Protein AF-A0A5C6V1V6-F1 (afdb_monomer)

Sequence (190 aa):
MIGTENASFDVLFAKPLKMKSGENSQLGLFTRNRVEFPSFNNEQNSPFFLSLNILSYNLKWSGNLNPVLQAQVDNFGFTLKTGLQWLHIAEKHFFLIIATYDIYTQPLIDNFLVYRWFPQVSNRLVGFLQFEMVNLVPINTGVNILKQRLKLGRKKGDWQYGFGLDHNWIGVTKLQSSFNPGLFVRYEFL

Solvent-accessible surface area (backbone atoms only — not comparable to full-atom values): 9381 Å² total; per-residue (Å²): 132,72,20,80,40,21,39,34,44,37,42,36,35,58,47,62,41,66,41,99,86,70,46,76,43,54,42,30,42,38,38,40,39,35,43,34,28,48,27,77,90,40,91,89,50,72,66,46,46,38,42,39,40,33,45,32,46,62,38,85,88,55,70,48,50,20,51,32,44,32,45,35,39,41,88,91,45,79,46,51,28,39,40,42,31,37,58,46,83,51,98,45,38,38,39,39,40,36,45,31,35,42,76,82,56,80,60,31,42,40,35,40,39,38,42,37,40,45,49,76,76,49,102,88,41,34,34,32,40,35,44,37,40,38,38,37,42,47,74,69,89,51,61,34,36,39,37,38,32,42,36,45,37,38,43,60,88,52,37,36,40,38,44,30,35,38,40,36,34,43,29,72,90,62,72,49,74,38,65,27,39,30,42,38,40,33,41,45,59,114

Structure (mmCIF, N/CA/C/O backbone):
data_AF-A0A5C6V1V6-F1
#
_entry.id   AF-A0A5C6V1V6-F1
#
loop_
_atom_site.group_PDB
_atom_site.id
_atom_site.type_symbol
_atom_site.label_atom_id
_atom_site.label_alt_id
_atom_site.label_comp_id
_atom_site.label_asym_id
_atom_site.label_entity_id
_atom_site.label_seq_id
_atom_site.pdbx_PDB_ins_code
_atom_site.Cartn_x
_atom_site.Cartn_y
_atom_site.Cartn_z
_atom_site.occupancy
_atom_site.B_iso_or_equiv
_atom_site.auth_seq_id
_atom_site.auth_comp_id
_atom_site.auth_asym_id
_atom_site.auth_atom_id
_atom_site.pdbx_PDB_model_num
ATOM 1 N N . MET A 1 1 ? 5.814 -8.191 -18.582 1.00 44.38 1 MET A N 1
ATOM 2 C CA . MET A 1 1 ? 4.966 -9.296 -19.078 1.00 44.38 1 MET A CA 1
ATOM 3 C C . MET A 1 1 ? 3.512 -8.971 -18.781 1.00 44.38 1 MET A C 1
ATOM 5 O O . MET A 1 1 ? 3.237 -8.454 -17.705 1.00 44.38 1 MET A O 1
ATOM 9 N N . ILE A 1 2 ? 2.623 -9.204 -19.749 1.00 46.38 2 ILE A N 1
ATOM 10 C CA . ILE A 1 2 ? 1.166 -9.132 -19.572 1.00 46.38 2 ILE A CA 1
ATOM 11 C C . ILE A 1 2 ? 0.764 -10.471 -18.950 1.00 46.38 2 ILE A C 1
ATOM 13 O O . ILE A 1 2 ? 0.956 -11.513 -19.569 1.00 46.38 2 ILE A O 1
ATOM 17 N N . GLY A 1 3 ? 0.333 -10.446 -17.697 1.00 53.81 3 GLY A N 1
ATOM 18 C CA . GLY A 1 3 ? -0.104 -11.622 -16.960 1.00 53.81 3 GLY A CA 1
ATOM 19 C C . GLY A 1 3 ? -1.619 -11.715 -17.019 1.00 53.81 3 GLY A C 1
ATOM 20 O O . GLY A 1 3 ? -2.308 -10.820 -16.545 1.00 53.81 3 GLY A O 1
ATOM 21 N N . THR A 1 4 ? -2.157 -12.769 -17.624 1.00 62.03 4 THR A N 1
ATOM 22 C CA . THR A 1 4 ? -3.607 -12.923 -17.824 1.00 62.03 4 THR A CA 1
ATOM 23 C C . THR A 1 4 ? -4.328 -13.520 -16.613 1.00 62.03 4 THR A C 1
ATOM 25 O O . THR A 1 4 ? -5.552 -13.607 -16.619 1.00 62.03 4 THR A O 1
ATOM 28 N N . GLU A 1 5 ? -3.582 -13.927 -15.580 1.00 71.19 5 GLU A N 1
ATOM 29 C CA . GLU A 1 5 ? -4.072 -14.707 -14.437 1.00 71.19 5 GLU A CA 1
ATOM 30 C C . GLU A 1 5 ? -3.320 -14.321 -13.153 1.00 71.19 5 GLU A C 1
ATOM 32 O O . GLU A 1 5 ? -2.589 -15.124 -12.563 1.00 71.19 5 GLU A O 1
ATOM 37 N N . ASN A 1 6 ? -3.452 -13.057 -12.741 1.00 82.62 6 ASN A N 1
ATOM 38 C CA . ASN A 1 6 ? -2.790 -12.578 -11.532 1.00 82.62 6 ASN A CA 1
ATOM 39 C C . ASN A 1 6 ? -3.466 -13.170 -10.282 1.00 82.62 6 ASN A C 1
ATOM 41 O O . ASN A 1 6 ? -4.693 -13.227 -10.187 1.00 82.62 6 ASN A O 1
ATOM 45 N N . ALA A 1 7 ? -2.688 -13.563 -9.282 1.00 87.69 7 ALA A N 1
ATOM 46 C CA . ALA A 1 7 ? -3.206 -13.868 -7.954 1.00 87.69 7 ALA A CA 1
ATOM 47 C C . ALA A 1 7 ? -2.438 -13.053 -6.920 1.00 87.69 7 ALA A C 1
ATOM 49 O O . ALA A 1 7 ? -1.215 -12.976 -6.970 1.00 87.69 7 ALA A O 1
ATOM 50 N N . SER A 1 8 ? -3.135 -12.443 -5.964 1.00 91.25 8 SER A N 1
ATOM 51 C CA . SER A 1 8 ? -2.475 -11.686 -4.898 1.00 91.25 8 SER A CA 1
ATOM 52 C C . SER A 1 8 ? -2.981 -12.064 -3.518 1.00 91.25 8 SER A C 1
ATOM 54 O O . SER A 1 8 ? -4.182 -12.232 -3.297 1.00 91.25 8 SER A O 1
ATOM 56 N N . PHE A 1 9 ? -2.046 -12.144 -2.580 1.00 93.88 9 PHE A N 1
ATOM 57 C CA . PHE A 1 9 ? -2.329 -12.267 -1.160 1.00 93.88 9 PHE A CA 1
ATOM 58 C C . PHE A 1 9 ? -1.714 -11.081 -0.421 1.00 93.88 9 PHE A C 1
ATOM 60 O O . PHE A 1 9 ? -0.561 -10.726 -0.661 1.00 93.88 9 PHE A O 1
ATOM 67 N N . ASP A 1 10 ? -2.498 -10.439 0.441 1.00 94.25 10 ASP A N 1
ATOM 68 C CA . ASP A 1 10 ? -2.134 -9.195 1.117 1.00 94.25 10 ASP A CA 1
ATOM 69 C C . ASP A 1 10 ? -2.489 -9.275 2.611 1.00 94.25 10 ASP A C 1
ATOM 71 O O . ASP A 1 10 ? -3.568 -9.733 2.984 1.00 94.25 10 ASP A O 1
ATOM 75 N N . VAL A 1 11 ? -1.595 -8.814 3.474 1.00 94.44 11 VAL A N 1
ATOM 76 C CA . VAL A 1 11 ? -1.806 -8.709 4.917 1.00 94.44 11 VAL A CA 1
ATOM 77 C C . VAL A 1 11 ? -1.526 -7.276 5.325 1.00 94.44 11 VAL A C 1
ATOM 79 O O . VAL A 1 11 ? -0.408 -6.788 5.155 1.00 94.44 11 VAL A O 1
ATOM 82 N N . LEU A 1 12 ? -2.535 -6.612 5.883 1.00 93.25 12 LEU A N 1
ATOM 83 C CA . LEU A 1 12 ? -2.472 -5.199 6.238 1.00 93.25 12 LEU A CA 1
ATOM 84 C C . LEU A 1 12 ? -2.748 -4.992 7.729 1.00 93.25 12 LEU A C 1
ATOM 86 O O . LEU A 1 12 ? -3.670 -5.574 8.293 1.00 93.25 12 LEU A O 1
ATOM 90 N N . PHE A 1 13 ? -1.968 -4.120 8.353 1.00 90.31 13 PHE A N 1
ATOM 91 C CA . PHE A 1 13 ? -2.139 -3.647 9.724 1.00 90.31 13 PHE A CA 1
ATOM 92 C C . PHE A 1 13 ? -2.054 -2.119 9.725 1.00 90.31 13 PHE A C 1
ATOM 94 O O . PHE A 1 13 ? -1.166 -1.561 9.086 1.00 90.31 13 PHE A O 1
ATOM 101 N N . ALA A 1 14 ? -2.960 -1.430 10.417 1.00 89.25 14 ALA A N 1
ATOM 102 C CA . ALA A 1 14 ? -2.931 0.031 10.507 1.00 89.25 14 ALA A CA 1
ATOM 103 C C . ALA A 1 14 ? -3.498 0.505 11.848 1.00 89.25 14 ALA A C 1
ATOM 105 O O . ALA A 1 14 ? -4.715 0.577 12.006 1.00 89.25 14 ALA A O 1
ATOM 106 N N . LYS A 1 15 ? -2.630 0.814 12.822 1.00 87.38 15 LYS A N 1
ATOM 107 C CA . LYS A 1 15 ? -3.052 1.231 14.172 1.00 87.38 15 LYS A CA 1
ATOM 108 C C . LYS A 1 15 ? -2.105 2.255 14.804 1.00 87.38 15 LYS A C 1
ATOM 110 O O . LYS A 1 15 ? -0.908 2.248 14.505 1.00 87.38 15 LYS A O 1
ATOM 115 N N . PRO A 1 16 ? -2.603 3.103 15.723 1.00 86.56 16 PRO A N 1
ATOM 116 C CA . PRO A 1 16 ? -1.734 3.843 16.631 1.00 86.56 16 PRO A CA 1
ATOM 117 C C . PRO A 1 16 ? -0.941 2.871 17.515 1.00 86.56 16 PRO A C 1
ATOM 119 O O . PRO A 1 16 ? -1.481 1.878 18.007 1.00 86.56 16 PRO A O 1
ATOM 122 N N . LEU A 1 17 ? 0.334 3.174 17.749 1.00 89.19 17 LEU A N 1
ATOM 123 C CA . LEU A 1 17 ? 1.145 2.475 18.738 1.00 89.19 17 LEU A CA 1
ATOM 124 C C . LEU A 1 17 ? 0.640 2.820 20.138 1.00 89.19 17 LEU A C 1
ATOM 126 O O . LEU A 1 17 ? 0.298 3.971 20.424 1.00 89.19 17 LEU A O 1
ATOM 130 N N . LYS A 1 18 ? 0.601 1.820 21.014 1.00 88.31 18 LYS A N 1
ATOM 131 C CA . LYS A 1 18 ? 0.137 1.963 22.393 1.00 88.31 18 LYS A CA 1
ATOM 132 C C . LYS A 1 18 ? 1.289 2.319 23.324 1.00 88.31 18 LYS A C 1
ATOM 134 O O . LYS A 1 18 ? 2.374 1.751 23.230 1.00 88.31 18 LYS A O 1
ATOM 139 N N . MET A 1 19 ? 1.042 3.247 24.242 1.00 84.69 19 MET A N 1
ATOM 140 C CA . MET A 1 19 ? 1.936 3.520 25.367 1.00 84.69 19 MET A CA 1
ATOM 141 C C . MET A 1 19 ? 1.829 2.402 26.413 1.00 84.69 19 MET A C 1
ATOM 143 O O . MET A 1 19 ? 0.852 1.654 26.428 1.00 84.69 19 MET A O 1
ATOM 147 N N . LYS A 1 20 ? 2.795 2.316 27.343 1.00 84.81 20 LYS A N 1
ATOM 148 C CA . LYS A 1 20 ? 2.730 1.362 28.474 1.00 84.81 20 LYS A CA 1
ATOM 149 C C . LYS A 1 20 ? 1.460 1.527 29.325 1.00 84.81 20 LYS A C 1
ATOM 151 O O . LYS A 1 20 ? 1.015 0.562 29.928 1.00 84.81 20 LYS A O 1
ATOM 156 N N . SER A 1 21 ? 0.878 2.727 29.345 1.00 85.62 21 SER A N 1
ATOM 157 C CA . SER A 1 21 ? -0.394 3.044 30.007 1.00 85.62 21 SER A CA 1
ATOM 158 C C . SER A 1 21 ? -1.639 2.505 29.283 1.00 85.62 21 SER A C 1
ATOM 160 O O . SER A 1 21 ? -2.731 2.591 29.828 1.00 85.62 21 SER A O 1
ATOM 162 N N . GLY A 1 22 ? -1.513 1.979 28.057 1.00 85.00 22 GLY A N 1
ATOM 163 C CA . GLY A 1 22 ? -2.640 1.543 27.216 1.00 85.00 22 GLY A CA 1
ATOM 164 C C . GLY A 1 22 ? -3.260 2.650 26.348 1.00 85.00 22 GLY A C 1
ATOM 165 O O . GLY A 1 22 ? -4.076 2.371 25.458 1.00 85.00 22 GLY A O 1
ATOM 166 N N . GLU A 1 23 ? -2.840 3.899 26.547 1.00 86.38 23 GLU A N 1
ATOM 167 C CA . GLU A 1 23 ? -3.254 5.050 25.741 1.00 86.38 23 GLU A CA 1
ATOM 168 C C . GLU A 1 23 ? -2.628 5.023 24.338 1.00 86.38 23 GLU A C 1
ATOM 170 O O . GLU A 1 23 ? -1.579 4.414 24.106 1.00 86.38 23 GLU A O 1
ATOM 175 N N . ASN A 1 24 ? -3.284 5.678 23.376 1.00 87.19 24 ASN A N 1
ATOM 176 C CA . ASN A 1 24 ? -2.725 5.843 22.035 1.00 87.19 24 ASN A CA 1
ATOM 177 C C . ASN A 1 24 ? -1.570 6.845 22.082 1.00 87.19 24 ASN A C 1
ATOM 179 O O . ASN A 1 24 ? -1.741 7.974 22.539 1.00 87.19 24 ASN A O 1
ATOM 183 N N . SER A 1 25 ? -0.414 6.451 21.557 1.00 90.44 25 SER A N 1
ATOM 184 C CA . SER A 1 25 ? 0.675 7.385 21.303 1.00 90.44 25 SER A CA 1
ATOM 185 C C . SER A 1 25 ? 0.389 8.228 20.056 1.00 90.44 25 SER A C 1
ATOM 187 O O . SER A 1 25 ? -0.506 7.927 19.263 1.00 90.44 25 SER A O 1
ATOM 189 N N . GLN A 1 26 ? 1.200 9.264 19.848 1.00 91.38 26 GLN A N 1
ATOM 190 C CA . GLN A 1 26 ? 1.211 10.012 18.589 1.00 91.38 26 GLN A CA 1
ATOM 191 C C . GLN A 1 26 ? 1.821 9.213 17.432 1.00 91.38 26 GLN A C 1
ATOM 193 O O . GLN A 1 26 ? 1.690 9.623 16.287 1.00 91.38 26 GLN A O 1
ATOM 198 N N . LEU A 1 27 ? 2.486 8.088 17.689 1.00 93.81 27 LEU A N 1
ATOM 199 C CA . LEU A 1 27 ? 3.037 7.260 16.627 1.00 93.81 27 LEU A CA 1
ATOM 200 C C . LEU A 1 27 ? 1.967 6.310 16.092 1.00 93.81 27 LEU A C 1
ATOM 202 O O . LEU A 1 27 ? 1.277 5.632 16.851 1.00 93.81 27 LEU A O 1
ATOM 206 N N . GLY A 1 28 ? 1.856 6.246 14.773 1.00 92.56 28 GLY A N 1
ATOM 207 C CA . GLY A 1 28 ? 1.040 5.281 14.046 1.00 92.56 28 GLY A CA 1
ATOM 208 C C . GLY A 1 28 ? 1.916 4.352 13.226 1.00 92.56 28 GLY A C 1
ATOM 209 O O . GLY A 1 28 ? 2.946 4.777 12.709 1.00 92.56 28 GLY A O 1
ATOM 210 N N . LEU A 1 29 ? 1.500 3.095 13.111 1.00 93.00 29 LEU A N 1
ATOM 211 C CA . LEU A 1 29 ? 2.152 2.105 12.270 1.00 93.00 29 LEU A CA 1
ATOM 212 C C . LEU A 1 29 ? 1.162 1.601 11.225 1.00 93.00 29 LEU A C 1
ATOM 214 O O . LEU A 1 29 ? 0.092 1.089 11.563 1.00 93.00 29 LEU A O 1
ATOM 218 N N . PHE A 1 30 ? 1.549 1.730 9.962 1.00 93.50 30 PHE A N 1
ATOM 219 C CA . PHE A 1 30 ? 0.914 1.061 8.839 1.00 93.50 30 PHE A CA 1
ATOM 220 C C . PHE A 1 30 ? 1.891 0.034 8.272 1.00 93.50 30 PHE A C 1
ATOM 222 O O . PHE A 1 30 ? 2.998 0.379 7.870 1.00 93.50 30 PHE A O 1
ATOM 229 N N . THR A 1 31 ? 1.472 -1.223 8.211 1.00 94.81 31 THR A N 1
ATOM 230 C CA . THR A 1 31 ? 2.246 -2.316 7.630 1.00 94.81 31 THR A CA 1
ATOM 231 C C . THR A 1 31 ? 1.413 -3.011 6.570 1.00 94.81 31 THR A C 1
ATOM 233 O O . THR A 1 31 ? 0.224 -3.267 6.760 1.00 94.81 31 THR A O 1
ATOM 236 N N . ARG A 1 32 ? 2.044 -3.344 5.449 1.00 94.75 32 ARG A N 1
ATOM 237 C CA . ARG A 1 32 ? 1.442 -4.096 4.356 1.00 94.75 32 ARG A CA 1
ATOM 238 C C . ARG A 1 32 ? 2.449 -5.093 3.813 1.00 94.75 32 ARG A C 1
ATOM 240 O O . ARG A 1 32 ? 3.507 -4.699 3.336 1.00 94.75 32 ARG A O 1
ATOM 247 N N . ASN A 1 33 ? 2.091 -6.367 3.848 1.00 96.81 33 ASN A N 1
ATOM 248 C CA . ASN A 1 33 ? 2.863 -7.439 3.241 1.00 96.81 33 ASN A CA 1
ATOM 249 C C . ASN A 1 33 ? 2.050 -8.027 2.101 1.00 96.81 33 ASN A C 1
ATOM 251 O O . ASN A 1 33 ? 0.890 -8.378 2.293 1.00 96.81 33 ASN A O 1
ATOM 255 N N . ARG A 1 34 ? 2.637 -8.130 0.916 1.00 94.38 34 ARG A N 1
ATOM 256 C CA . ARG A 1 34 ? 1.957 -8.645 -0.262 1.00 94.38 34 ARG A CA 1
ATOM 257 C C . ARG A 1 34 ? 2.851 -9.606 -1.024 1.00 94.38 34 ARG A C 1
ATOM 259 O O . ARG A 1 34 ? 4.034 -9.338 -1.202 1.00 94.38 34 ARG A O 1
ATOM 266 N N . VAL A 1 35 ? 2.239 -10.671 -1.527 1.00 93.75 35 VAL A N 1
ATOM 267 C CA . VAL A 1 35 ? 2.768 -11.475 -2.626 1.00 93.75 35 VAL A CA 1
ATOM 268 C C . VAL A 1 35 ? 1.814 -11.381 -3.818 1.00 93.75 35 VAL A C 1
ATOM 270 O O . VAL A 1 35 ? 0.593 -11.444 -3.654 1.00 93.75 35 VAL A O 1
ATOM 273 N N . GLU A 1 36 ? 2.363 -11.176 -5.008 1.00 90.06 36 GLU A N 1
ATOM 274 C CA . GLU A 1 36 ? 1.656 -11.174 -6.288 1.00 90.06 36 GLU A CA 1
ATOM 275 C C . GLU A 1 36 ? 2.265 -12.262 -7.176 1.00 90.06 36 GLU A C 1
ATOM 277 O O . GLU A 1 36 ? 3.483 -12.381 -7.280 1.00 90.06 36 GLU A O 1
ATOM 282 N N . PHE A 1 37 ? 1.413 -13.046 -7.823 1.00 87.81 37 PHE A N 1
ATOM 283 C CA . PHE A 1 37 ? 1.766 -14.083 -8.781 1.00 87.81 37 PHE A CA 1
ATOM 284 C C . PHE A 1 37 ? 1.302 -13.594 -10.152 1.00 87.81 37 PHE A C 1
ATOM 286 O O . PHE A 1 37 ? 0.124 -13.756 -10.467 1.00 87.81 37 PHE A O 1
ATOM 293 N N . PRO A 1 38 ? 2.180 -12.971 -10.965 1.00 74.69 38 PRO A N 1
ATOM 294 C CA . PRO A 1 38 ? 1.771 -12.298 -12.198 1.00 74.69 38 PRO A CA 1
ATOM 295 C C . PRO A 1 38 ? 1.059 -13.218 -13.197 1.00 74.69 38 PRO A C 1
ATOM 297 O O . PRO A 1 38 ? 0.229 -12.760 -13.974 1.00 74.69 38 PRO A O 1
ATOM 300 N N . SER A 1 39 ? 1.384 -14.511 -13.178 1.00 77.94 39 SER A N 1
ATOM 301 C CA . SER A 1 39 ? 0.726 -15.543 -13.974 1.00 77.94 39 SER A CA 1
ATOM 302 C C . SER A 1 39 ? 0.874 -16.871 -13.245 1.00 77.94 39 SER A C 1
ATOM 304 O O . SER A 1 39 ? 1.940 -17.479 -13.312 1.00 77.94 39 SER A O 1
ATOM 306 N N . PHE A 1 40 ? -0.175 -17.321 -12.553 1.00 64.62 40 PHE A N 1
ATOM 307 C CA . PHE A 1 40 ? -0.122 -18.552 -11.748 1.00 64.62 40 PHE A CA 1
ATOM 308 C C . PHE A 1 40 ? 0.292 -19.797 -12.562 1.00 64.62 40 PHE A C 1
ATOM 310 O O . PHE A 1 40 ? 0.932 -20.692 -12.023 1.00 64.62 40 PHE A O 1
ATOM 317 N N . ASN A 1 41 ? 0.001 -19.814 -13.868 1.00 64.69 41 ASN A N 1
ATOM 318 C CA . ASN A 1 41 ? 0.300 -20.932 -14.768 1.00 64.69 41 ASN A CA 1
ATOM 319 C C . ASN A 1 41 ? 1.619 -20.805 -15.557 1.00 64.69 41 ASN A C 1
ATOM 321 O O . ASN A 1 41 ? 1.875 -21.617 -16.443 1.00 64.69 41 ASN A O 1
ATOM 325 N N . ASN A 1 42 ? 2.451 -19.787 -15.299 1.00 66.94 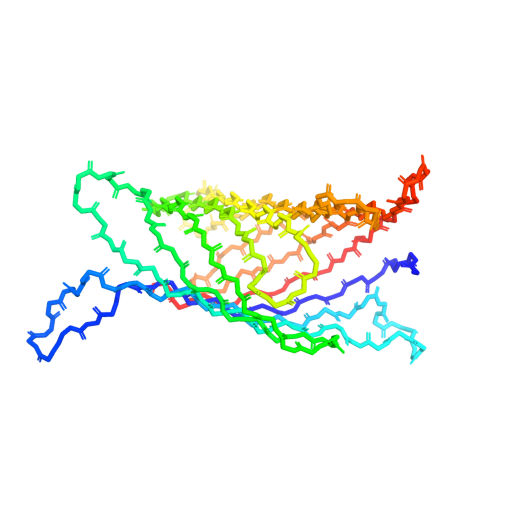42 ASN A N 1
ATOM 326 C CA . ASN A 1 42 ? 3.707 -19.602 -16.032 1.00 66.94 42 ASN A CA 1
ATOM 327 C C . ASN A 1 42 ? 4.904 -19.599 -15.075 1.00 66.94 42 ASN A C 1
ATOM 329 O O . ASN A 1 42 ? 5.181 -18.592 -14.426 1.00 66.94 42 ASN A O 1
ATOM 333 N N . GLU A 1 43 ? 5.641 -20.711 -15.053 1.00 61.88 43 GLU A N 1
ATOM 334 C CA . GLU A 1 43 ? 6.827 -20.921 -14.211 1.00 61.88 43 GLU A CA 1
ATOM 335 C C . GLU A 1 43 ? 7.971 -19.931 -14.490 1.00 61.88 43 GLU A C 1
ATOM 337 O O . GLU A 1 43 ? 8.853 -19.759 -13.653 1.00 61.88 43 GLU A O 1
ATOM 342 N N . GLN A 1 44 ? 7.957 -19.230 -15.630 1.00 64.94 44 GLN A N 1
ATOM 343 C CA . GLN A 1 44 ? 8.943 -18.186 -15.931 1.00 64.94 44 GLN A CA 1
ATOM 344 C C . GLN A 1 44 ? 8.664 -16.860 -15.201 1.00 64.94 44 GLN A C 1
ATOM 346 O O . GLN A 1 44 ? 9.509 -15.964 -15.220 1.00 64.94 44 GLN A O 1
ATOM 351 N N . ASN A 1 45 ? 7.496 -16.705 -14.564 1.00 71.25 45 ASN A N 1
ATOM 352 C CA . ASN A 1 45 ? 7.147 -15.507 -13.804 1.00 71.25 45 ASN A CA 1
ATOM 353 C C . ASN A 1 45 ? 7.401 -15.700 -12.308 1.00 71.25 45 ASN A C 1
ATOM 355 O O . ASN A 1 45 ? 6.610 -16.318 -11.597 1.00 71.25 45 ASN A O 1
ATOM 359 N N . SER A 1 46 ? 8.473 -15.085 -11.811 1.00 79.31 46 SER A N 1
ATOM 360 C CA . SER A 1 46 ? 8.754 -15.043 -10.378 1.00 79.31 46 SER A CA 1
ATOM 361 C C . SER A 1 46 ? 7.673 -14.260 -9.618 1.00 79.31 46 SER A C 1
ATOM 363 O O . SER A 1 46 ? 7.265 -13.184 -10.075 1.00 79.31 46 SER A O 1
ATOM 365 N N . PRO A 1 47 ? 7.239 -14.737 -8.436 1.00 87.75 47 PRO A N 1
ATOM 366 C CA . PRO A 1 47 ? 6.362 -13.968 -7.567 1.00 87.75 47 PRO A CA 1
ATOM 367 C C . PRO A 1 47 ? 7.001 -12.633 -7.174 1.00 87.75 47 PRO A C 1
ATOM 369 O O . PRO A 1 47 ? 8.208 -12.545 -6.927 1.00 87.75 47 PRO A O 1
ATOM 372 N N . PHE A 1 48 ? 6.179 -11.594 -7.091 1.00 88.50 48 PHE A N 1
ATOM 373 C CA . PHE A 1 48 ? 6.571 -10.294 -6.571 1.00 88.50 48 PHE A CA 1
ATOM 374 C C . PHE A 1 48 ? 6.173 -10.189 -5.101 1.00 88.50 48 PHE A C 1
ATOM 376 O O . PHE A 1 48 ? 5.015 -10.388 -4.747 1.00 88.50 48 PHE A O 1
ATOM 383 N N . PHE A 1 49 ? 7.127 -9.843 -4.254 1.00 94.06 49 PHE A N 1
ATOM 384 C CA . PHE A 1 49 ? 6.977 -9.642 -2.826 1.00 94.06 49 PHE A CA 1
ATOM 385 C C . PHE A 1 49 ? 7.135 -8.163 -2.494 1.00 94.06 49 PHE A C 1
ATOM 387 O O . PHE A 1 49 ? 7.966 -7.461 -3.063 1.00 94.06 49 PHE A O 1
ATOM 394 N N . LEU A 1 50 ? 6.338 -7.703 -1.537 1.00 94.19 50 LEU A N 1
ATOM 395 C CA . LEU A 1 50 ? 6.409 -6.364 -0.975 1.00 94.19 50 LEU A CA 1
ATOM 396 C C . LEU A 1 50 ? 6.187 -6.452 0.532 1.00 94.19 50 LEU A C 1
ATOM 398 O O . LEU A 1 50 ? 5.150 -6.938 0.971 1.00 94.19 50 LEU A O 1
ATOM 402 N N . SER A 1 51 ? 7.112 -5.911 1.310 1.00 96.69 51 SER A N 1
ATOM 403 C CA . SER A 1 51 ? 6.916 -5.550 2.708 1.00 96.69 51 SER A CA 1
ATOM 404 C C . SER A 1 51 ? 7.055 -4.042 2.825 1.00 96.69 51 SER A C 1
ATOM 406 O O . SER A 1 51 ? 8.097 -3.475 2.512 1.00 96.69 51 SER A O 1
ATOM 408 N N . LEU A 1 52 ? 5.987 -3.379 3.240 1.00 95.44 52 LEU A N 1
ATOM 409 C CA . LEU A 1 52 ? 5.909 -1.937 3.398 1.00 95.44 52 LEU A CA 1
ATOM 410 C C . LEU A 1 52 ? 5.574 -1.627 4.851 1.00 95.44 52 LEU A C 1
ATOM 412 O O . LEU A 1 52 ? 4.565 -2.106 5.361 1.00 95.44 52 LEU A O 1
ATOM 416 N N . ASN A 1 53 ? 6.391 -0.806 5.498 1.00 96.50 53 ASN A N 1
ATOM 417 C CA . ASN A 1 53 ? 6.205 -0.355 6.870 1.00 96.50 53 ASN A CA 1
ATOM 418 C C . ASN A 1 53 ? 6.313 1.162 6.905 1.00 96.50 53 ASN A C 1
ATOM 420 O O . ASN A 1 53 ? 7.289 1.730 6.425 1.00 96.50 53 ASN A O 1
ATOM 424 N N . ILE A 1 54 ? 5.309 1.819 7.463 1.00 95.88 54 ILE A N 1
ATOM 425 C CA . ILE A 1 54 ? 5.201 3.270 7.500 1.00 95.88 54 ILE A CA 1
ATOM 426 C C . ILE A 1 54 ? 4.952 3.673 8.944 1.00 95.88 54 ILE A C 1
ATOM 428 O O . ILE A 1 54 ? 3.937 3.311 9.543 1.00 95.88 54 ILE A O 1
ATOM 432 N N . LEU A 1 55 ? 5.899 4.423 9.492 1.00 97.00 55 LEU A N 1
ATOM 433 C CA . LEU A 1 55 ? 5.798 5.053 10.794 1.00 97.00 55 LEU A CA 1
ATOM 434 C C . LEU A 1 55 ? 5.335 6.495 10.591 1.00 97.00 55 LEU A C 1
ATOM 436 O O . LEU A 1 55 ? 6.035 7.287 9.965 1.00 97.00 55 LEU A O 1
ATOM 440 N N . SER A 1 56 ? 4.168 6.838 11.124 1.00 95.81 56 SER A N 1
ATOM 441 C CA . SER A 1 56 ? 3.601 8.187 11.062 1.00 95.81 56 SER A CA 1
ATOM 442 C C . SER A 1 56 ? 3.641 8.869 12.420 1.00 95.81 56 SER A C 1
ATOM 444 O O . SER A 1 56 ? 3.387 8.210 13.427 1.00 95.81 56 SER A O 1
ATOM 446 N N . TYR A 1 57 ? 3.852 10.182 12.454 1.00 95.25 57 TYR A N 1
ATOM 447 C CA . TYR A 1 57 ? 3.708 10.978 13.674 1.00 95.25 57 TYR A CA 1
ATOM 448 C C . TYR A 1 57 ? 2.472 11.881 13.594 1.00 95.25 57 TYR A C 1
ATOM 450 O O . TYR A 1 57 ? 2.394 12.760 12.740 1.00 95.25 57 TYR A O 1
ATOM 458 N N . ASN A 1 58 ? 1.498 11.653 14.476 1.00 91.81 58 ASN A N 1
ATOM 459 C CA . ASN A 1 58 ? 0.228 12.363 14.512 1.00 91.81 58 ASN A CA 1
ATOM 460 C C . ASN A 1 58 ? 0.404 13.797 15.030 1.00 91.81 58 ASN A C 1
ATOM 462 O O . ASN A 1 58 ? 0.582 14.036 16.231 1.00 91.81 58 ASN A O 1
ATOM 466 N N . LEU A 1 59 ? 0.329 14.751 14.107 1.00 88.81 59 LEU A N 1
ATOM 467 C CA . LEU A 1 59 ? 0.353 16.175 14.399 1.00 88.81 59 LEU A CA 1
ATOM 468 C C . LEU A 1 59 ? -1.065 16.645 14.739 1.00 88.81 59 LEU A C 1
ATOM 470 O O . LEU A 1 59 ? -1.937 16.738 13.881 1.00 88.81 59 LEU A O 1
ATOM 474 N N . LYS A 1 60 ? -1.293 17.004 16.007 1.00 85.38 60 LYS A N 1
ATOM 475 C CA . LYS A 1 60 ? -2.628 17.392 16.502 1.00 85.38 60 LYS A CA 1
ATOM 476 C C . LYS A 1 60 ? -3.268 18.553 15.721 1.00 85.38 60 LYS A C 1
ATOM 478 O O . LYS A 1 60 ? -4.488 18.629 15.648 1.00 85.38 60 LYS A O 1
ATOM 483 N N . TRP A 1 61 ? -2.460 19.460 15.166 1.00 87.56 61 TRP A N 1
ATOM 484 C CA . TRP A 1 61 ? -2.932 20.670 14.482 1.00 87.56 61 TRP A CA 1
ATOM 485 C C . TRP A 1 61 ? -3.268 20.461 12.998 1.00 87.56 61 TRP A C 1
ATOM 487 O O . TRP A 1 61 ? -4.016 21.251 12.434 1.00 87.56 61 TRP A O 1
ATOM 497 N N . SER A 1 62 ? -2.738 19.419 12.353 1.00 83.56 62 SER A N 1
ATOM 498 C CA . SER A 1 62 ? -2.902 19.167 10.911 1.00 83.56 62 SER A CA 1
ATOM 499 C C . SER A 1 62 ? -4.009 18.148 10.604 1.00 83.56 62 SER A C 1
ATOM 501 O O . SER A 1 62 ? -4.202 17.742 9.452 1.00 83.56 62 SER A O 1
ATOM 503 N N . GLY A 1 63 ? -4.740 17.712 11.636 1.00 85.94 63 GLY A N 1
ATOM 504 C CA . GLY A 1 63 ? -5.793 16.709 11.546 1.00 85.94 63 GLY A CA 1
ATOM 505 C C . GLY A 1 63 ? -5.239 15.339 11.157 1.00 85.94 63 GLY A C 1
ATOM 506 O O . GLY A 1 63 ? -4.688 14.618 11.985 1.00 85.94 63 GLY A O 1
ATOM 507 N N . ASN A 1 64 ? -5.403 14.973 9.886 1.00 87.38 64 ASN A N 1
ATOM 508 C CA . ASN A 1 64 ? -5.013 13.661 9.360 1.00 87.38 64 ASN A CA 1
ATOM 509 C C . ASN A 1 64 ? -3.716 13.688 8.540 1.00 87.38 64 ASN A C 1
ATOM 511 O O . ASN A 1 64 ? -3.282 12.628 8.092 1.00 87.38 64 ASN A O 1
ATOM 515 N N . LEU A 1 65 ? -3.116 14.866 8.331 1.00 94.38 65 LEU A N 1
ATOM 516 C CA . LEU A 1 65 ? -1.883 15.027 7.561 1.00 94.38 65 LEU A CA 1
ATOM 517 C C . LEU A 1 65 ? -0.655 14.894 8.467 1.00 94.38 65 LEU A C 1
ATOM 519 O O . LEU A 1 65 ? -0.391 15.766 9.289 1.00 94.38 65 LEU A O 1
ATOM 523 N N . ASN A 1 66 ? 0.116 13.829 8.298 1.00 95.31 66 ASN A N 1
ATOM 524 C CA . ASN A 1 66 ? 1.184 13.443 9.212 1.00 95.31 66 ASN A CA 1
ATOM 525 C C . ASN A 1 66 ? 2.497 13.208 8.464 1.00 95.31 66 ASN A C 1
ATOM 527 O O . ASN A 1 66 ? 2.472 12.580 7.404 1.00 95.31 66 ASN A O 1
ATOM 531 N N . PRO A 1 67 ? 3.648 13.657 8.995 1.00 97.06 67 PRO A N 1
ATOM 532 C CA . PRO A 1 67 ? 4.937 13.231 8.481 1.00 97.06 67 PRO A CA 1
ATOM 533 C C . PRO A 1 67 ? 5.123 11.730 8.694 1.00 97.06 67 PRO A C 1
ATOM 535 O O . PRO A 1 67 ? 4.671 11.165 9.699 1.00 97.06 67 PRO A O 1
ATOM 538 N N . VAL A 1 68 ? 5.796 11.098 7.737 1.00 97.12 68 VAL A N 1
ATOM 539 C CA . VAL A 1 68 ? 6.044 9.659 7.735 1.00 97.12 68 VAL A CA 1
ATOM 540 C C . VAL A 1 68 ? 7.482 9.310 7.407 1.00 97.12 68 VAL A C 1
ATOM 542 O O . VAL A 1 68 ? 8.122 9.963 6.587 1.00 97.12 68 VAL A O 1
ATOM 545 N N . LEU A 1 69 ? 7.940 8.215 8.005 1.00 97.38 69 LEU A N 1
ATOM 546 C CA . LEU A 1 69 ? 9.109 7.460 7.583 1.00 97.38 69 LEU A CA 1
ATOM 547 C C . LEU A 1 69 ? 8.632 6.101 7.065 1.00 97.38 69 LEU A C 1
ATOM 549 O O . LEU A 1 69 ? 7.902 5.391 7.755 1.00 97.38 69 LEU A O 1
ATOM 553 N N . GLN A 1 70 ? 9.041 5.741 5.858 1.00 96.38 70 GLN A N 1
ATOM 554 C CA . GLN A 1 70 ? 8.632 4.525 5.172 1.00 96.38 70 GLN A CA 1
ATOM 555 C C . GLN A 1 70 ? 9.846 3.639 4.905 1.00 96.38 70 GLN A C 1
ATOM 557 O O . GLN A 1 70 ? 10.781 4.051 4.228 1.00 96.38 70 GLN A O 1
ATOM 562 N N . ALA A 1 71 ? 9.794 2.400 5.378 1.00 96.44 71 ALA A N 1
ATOM 563 C CA . ALA A 1 71 ? 10.717 1.335 5.022 1.00 96.44 71 ALA A CA 1
ATOM 564 C C . ALA A 1 71 ? 10.001 0.337 4.106 1.00 96.44 71 ALA A C 1
ATOM 566 O O . ALA A 1 71 ? 8.928 -0.171 4.439 1.00 96.44 71 ALA A O 1
ATOM 567 N N . GLN A 1 72 ? 10.595 0.057 2.954 1.00 94.94 72 GLN A N 1
ATOM 568 C CA . GLN A 1 72 ? 10.069 -0.871 1.964 1.00 94.94 72 GLN A CA 1
ATOM 569 C C . GLN A 1 72 ? 11.129 -1.917 1.630 1.00 94.94 72 GLN A C 1
ATOM 571 O O . GLN A 1 72 ? 12.290 -1.580 1.435 1.00 94.94 72 GLN A O 1
ATOM 576 N N . VAL A 1 73 ? 10.720 -3.178 1.549 1.00 95.81 73 VAL A N 1
ATOM 577 C CA . VAL A 1 73 ? 11.502 -4.271 0.969 1.00 95.81 73 VAL A CA 1
ATOM 578 C C . VAL A 1 73 ? 10.666 -4.899 -0.130 1.00 95.81 73 VAL A C 1
ATOM 580 O O . VAL A 1 73 ? 9.515 -5.263 0.103 1.00 95.81 73 VAL A O 1
ATOM 583 N N . ASP A 1 74 ? 11.230 -5.042 -1.317 1.00 92.88 74 ASP A N 1
ATOM 584 C CA . ASP A 1 74 ? 10.634 -5.801 -2.410 1.00 92.88 74 ASP A CA 1
ATOM 585 C C . ASP A 1 74 ? 11.705 -6.617 -3.147 1.00 92.88 74 ASP A C 1
ATOM 587 O O . ASP A 1 74 ? 12.849 -6.711 -2.697 1.00 92.88 74 ASP A O 1
ATOM 591 N N . ASN A 1 75 ? 11.346 -7.245 -4.269 1.00 89.88 75 ASN A N 1
ATOM 592 C CA . ASN A 1 75 ? 12.280 -8.055 -5.061 1.00 89.88 75 ASN A CA 1
ATOM 593 C C . ASN A 1 75 ? 13.513 -7.280 -5.557 1.00 89.88 75 ASN A C 1
ATOM 595 O O . ASN A 1 75 ? 14.483 -7.912 -5.970 1.00 89.88 75 ASN A O 1
ATOM 599 N N . PHE A 1 76 ? 13.480 -5.946 -5.557 1.00 87.06 76 PHE A N 1
ATOM 600 C CA . PHE A 1 76 ? 14.577 -5.096 -6.014 1.00 87.06 76 PHE A CA 1
ATOM 601 C C . PHE A 1 76 ? 15.456 -4.587 -4.866 1.00 87.06 76 PHE A C 1
ATOM 603 O O . PHE A 1 76 ? 16.509 -4.006 -5.124 1.00 87.06 76 PHE A O 1
ATOM 610 N N . GLY A 1 77 ? 15.074 -4.842 -3.611 1.00 91.50 77 GLY A N 1
ATOM 611 C CA . GLY A 1 77 ? 15.883 -4.552 -2.434 1.00 91.50 77 GLY A CA 1
ATOM 612 C C . GLY A 1 77 ? 15.151 -3.722 -1.387 1.00 91.50 77 GLY A C 1
ATOM 613 O O . GLY A 1 77 ? 13.927 -3.748 -1.278 1.00 91.50 77 GLY A O 1
ATOM 614 N N . PHE A 1 78 ? 15.937 -3.021 -0.572 1.00 93.69 78 PHE A N 1
ATOM 615 C CA . PHE A 1 78 ? 15.448 -2.159 0.498 1.00 93.69 78 PHE A CA 1
ATOM 616 C C . PHE A 1 78 ? 15.415 -0.698 0.047 1.00 93.69 78 PHE A C 1
ATOM 618 O O . PHE A 1 78 ? 16.366 -0.201 -0.556 1.00 93.69 78 PHE A O 1
ATOM 625 N N . THR A 1 79 ? 14.354 0.011 0.415 1.00 92.31 79 THR A N 1
ATOM 626 C CA . THR A 1 79 ? 14.206 1.444 0.185 1.00 92.31 79 THR A CA 1
ATOM 627 C C . THR A 1 79 ? 13.722 2.134 1.449 1.00 92.31 79 THR A C 1
ATOM 629 O O . THR A 1 79 ? 12.787 1.671 2.107 1.00 92.31 79 THR A O 1
ATOM 632 N N . LEU A 1 80 ? 14.324 3.281 1.757 1.00 94.81 80 LEU A N 1
ATOM 633 C CA . LEU A 1 80 ? 13.893 4.157 2.837 1.00 94.81 80 LEU A CA 1
ATOM 634 C C . LEU A 1 80 ? 13.384 5.466 2.242 1.00 94.81 80 LEU A C 1
ATOM 636 O O . LEU A 1 80 ? 14.079 6.113 1.462 1.00 94.81 80 LEU A O 1
ATOM 640 N N . LYS A 1 81 ? 12.170 5.853 2.615 1.00 95.00 81 LYS A N 1
ATOM 641 C CA . LYS A 1 81 ? 11.498 7.045 2.105 1.00 95.00 81 LYS A CA 1
ATOM 642 C C . LYS A 1 81 ? 10.976 7.892 3.256 1.00 95.00 81 LYS A C 1
ATOM 644 O O . LYS A 1 81 ? 10.695 7.383 4.338 1.00 95.00 81 LYS A O 1
ATOM 649 N N . THR A 1 82 ? 10.816 9.184 3.022 1.00 96.50 82 THR A N 1
ATOM 650 C CA . THR A 1 82 ? 10.188 10.114 3.969 1.00 96.50 82 THR A CA 1
ATOM 651 C C . THR A 1 82 ? 9.178 10.986 3.248 1.00 96.50 82 THR A C 1
ATOM 653 O O . THR A 1 82 ? 9.296 11.197 2.042 1.00 96.50 82 THR A O 1
ATOM 656 N N . GLY A 1 83 ? 8.167 11.486 3.948 1.00 95.88 83 GLY A N 1
ATOM 657 C CA . GLY A 1 83 ? 7.187 12.361 3.321 1.00 95.88 83 GLY A CA 1
ATOM 658 C C . GLY A 1 83 ? 5.970 12.636 4.177 1.00 95.88 83 GLY A C 1
ATOM 659 O O . GLY A 1 83 ? 6.067 12.736 5.399 1.00 95.88 83 GLY A O 1
ATOM 660 N N . LEU A 1 84 ? 4.822 12.769 3.519 1.00 96.69 84 LEU A N 1
ATOM 661 C CA . LEU A 1 84 ? 3.547 13.088 4.148 1.00 96.69 84 LEU A CA 1
ATOM 662 C C . LEU A 1 84 ? 2.512 12.010 3.845 1.00 96.69 84 LEU A C 1
ATOM 664 O O . LEU A 1 84 ? 2.418 11.506 2.728 1.00 96.69 84 LEU A O 1
ATOM 668 N N . GLN A 1 85 ? 1.696 11.710 4.846 1.00 95.94 85 GLN A N 1
ATOM 669 C CA . GLN A 1 85 ? 0.561 10.809 4.763 1.00 95.94 85 GLN A CA 1
ATOM 670 C C . GLN A 1 85 ? -0.709 11.531 5.189 1.00 95.94 85 GLN A C 1
ATOM 672 O O . GLN A 1 85 ? -0.733 12.187 6.225 1.00 95.94 85 GLN A O 1
ATOM 677 N N . TRP A 1 86 ? -1.792 11.311 4.458 1.00 94.88 86 TRP A N 1
ATOM 678 C CA . TRP A 1 86 ? -3.146 11.588 4.904 1.00 94.88 86 TRP A CA 1
ATOM 679 C C . TRP A 1 86 ? -3.914 10.274 5.050 1.00 94.88 86 TRP A C 1
ATOM 681 O O . TRP A 1 86 ? -4.042 9.524 4.084 1.00 94.88 86 TRP A O 1
ATOM 691 N N . LEU A 1 87 ? -4.400 9.978 6.257 1.00 91.06 87 LEU A N 1
ATOM 692 C CA . LEU A 1 87 ? -5.132 8.745 6.564 1.00 91.06 87 LEU A CA 1
ATOM 693 C C . LEU A 1 87 ? -6.500 9.072 7.155 1.00 91.06 87 LEU A C 1
ATOM 695 O O . LEU A 1 87 ? -6.599 9.781 8.153 1.00 91.06 87 LEU A O 1
ATOM 699 N N . HIS A 1 88 ? -7.542 8.493 6.576 1.00 90.88 88 HIS A N 1
ATOM 700 C CA . HIS A 1 88 ? -8.898 8.566 7.092 1.00 90.88 88 HIS A CA 1
ATOM 701 C C . HIS A 1 88 ? -9.522 7.172 7.111 1.00 90.88 88 HIS A C 1
ATOM 703 O O . HIS A 1 88 ? -9.648 6.517 6.076 1.00 90.88 88 HIS A O 1
ATOM 709 N N . ILE A 1 89 ? -9.910 6.722 8.304 1.00 89.00 89 ILE A N 1
ATOM 710 C CA . ILE A 1 89 ? -10.572 5.437 8.523 1.00 89.00 89 ILE A CA 1
ATOM 711 C C . ILE A 1 89 ? -11.950 5.723 9.112 1.00 89.00 89 ILE A C 1
ATOM 713 O O . ILE A 1 89 ? -12.064 6.314 10.183 1.00 89.00 89 ILE A O 1
ATOM 717 N N . ALA A 1 90 ? -12.985 5.292 8.405 1.00 90.81 90 ALA A N 1
ATOM 718 C CA . ALA A 1 90 ? -14.374 5.316 8.830 1.00 90.81 90 ALA A CA 1
ATOM 719 C C . ALA A 1 90 ? -14.979 3.918 8.650 1.00 90.81 90 ALA A C 1
ATOM 721 O O . ALA A 1 90 ? -14.425 3.074 7.948 1.00 90.81 90 ALA A O 1
ATOM 722 N N . GLU A 1 91 ? -16.149 3.678 9.238 1.00 88.88 91 GLU A N 1
ATOM 723 C CA . GLU A 1 91 ? -16.807 2.362 9.223 1.00 88.88 91 GLU A CA 1
ATOM 724 C C . GLU A 1 91 ? -16.939 1.765 7.809 1.00 88.88 91 GLU A C 1
ATOM 726 O O . GLU A 1 91 ? -16.676 0.584 7.592 1.00 88.88 91 GLU A O 1
ATOM 731 N N . LYS A 1 92 ? -17.300 2.599 6.825 1.00 94.00 92 LYS A N 1
ATOM 732 C CA . LYS A 1 92 ? -17.529 2.177 5.433 1.00 94.00 92 LYS A CA 1
ATOM 733 C C . LYS A 1 92 ? -16.441 2.614 4.465 1.00 94.00 92 LYS A C 1
ATOM 735 O O . LYS A 1 92 ? -16.486 2.205 3.307 1.00 94.00 92 LYS A O 1
ATOM 740 N N . HIS A 1 93 ? -15.490 3.434 4.902 1.00 94.81 93 HIS A N 1
ATOM 741 C CA . HIS A 1 93 ? -14.511 4.051 4.015 1.00 94.81 93 HIS A CA 1
ATOM 742 C C . HIS A 1 93 ? -13.110 3.982 4.603 1.00 94.81 93 HIS A C 1
ATOM 744 O O . HIS A 1 93 ? -12.895 4.275 5.774 1.00 94.81 93 HIS A O 1
ATOM 750 N N . PHE A 1 94 ? -12.139 3.667 3.758 1.00 93.69 94 PHE A N 1
ATOM 751 C CA . PHE A 1 94 ? -10.730 3.827 4.083 1.00 93.69 94 PHE A CA 1
ATOM 752 C C . PHE A 1 94 ? -10.079 4.645 2.986 1.00 93.69 94 PHE A C 1
ATOM 754 O O . PHE A 1 94 ? -10.178 4.297 1.810 1.00 93.69 94 PHE A O 1
ATOM 761 N N . PHE A 1 95 ? -9.381 5.698 3.375 1.00 95.19 95 PHE A N 1
ATOM 762 C CA . PHE A 1 95 ? -8.577 6.498 2.476 1.00 95.19 95 PHE A CA 1
ATOM 763 C C . PHE A 1 95 ? -7.176 6.642 3.037 1.00 95.19 95 PHE A C 1
ATOM 765 O O . PHE A 1 95 ? -6.993 6.996 4.200 1.00 95.19 95 PHE A O 1
ATOM 772 N N . LEU A 1 96 ? -6.192 6.408 2.186 1.00 94.31 96 LEU A N 1
ATOM 773 C CA . LEU A 1 96 ? -4.797 6.653 2.490 1.00 94.31 96 LEU A CA 1
ATOM 774 C C . LEU A 1 96 ? -4.154 7.289 1.267 1.00 94.31 96 LEU A C 1
ATOM 776 O O . LEU A 1 96 ? -4.223 6.737 0.172 1.00 94.31 96 LEU A O 1
ATOM 780 N N . ILE A 1 97 ? -3.547 8.448 1.471 1.00 95.94 97 ILE A N 1
ATOM 781 C CA . ILE A 1 97 ? -2.723 9.146 0.490 1.00 95.94 97 ILE A CA 1
ATOM 782 C C . ILE A 1 97 ? -1.350 9.297 1.117 1.00 95.94 97 ILE A C 1
ATOM 784 O O . ILE A 1 97 ? -1.243 9.716 2.265 1.00 95.94 97 ILE A O 1
ATOM 788 N N . ILE A 1 98 ? -0.308 8.955 0.379 1.00 95.50 98 ILE A N 1
ATOM 789 C CA . ILE A 1 98 ? 1.075 9.097 0.801 1.00 95.50 98 ILE A CA 1
ATOM 790 C C . ILE A 1 98 ? 1.844 9.696 -0.362 1.00 95.50 98 ILE A C 1
ATOM 792 O O . ILE A 1 98 ? 1.748 9.203 -1.481 1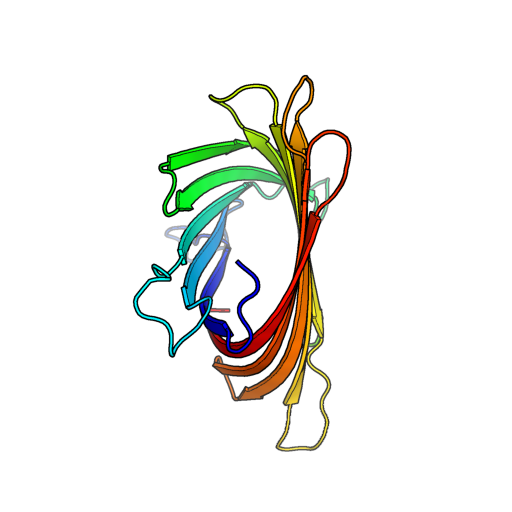.00 95.50 98 ILE A O 1
ATOM 796 N N . ALA A 1 99 ? 2.607 10.740 -0.084 1.00 95.38 99 ALA A N 1
ATOM 797 C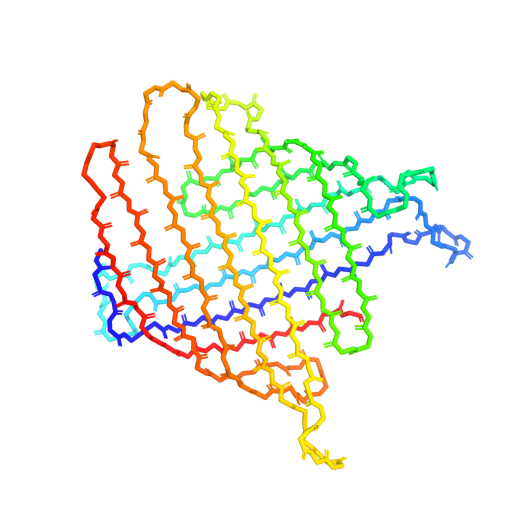 CA . ALA A 1 99 ? 3.600 11.281 -0.994 1.00 95.38 99 ALA A CA 1
ATOM 798 C C . ALA A 1 99 ? 4.947 11.201 -0.285 1.00 95.38 99 ALA A C 1
ATOM 800 O O . ALA A 1 99 ? 5.133 11.824 0.763 1.00 95.38 99 ALA A O 1
ATOM 801 N N . THR A 1 100 ? 5.863 10.402 -0.823 1.00 94.75 100 THR A N 1
ATOM 802 C CA . THR A 1 100 ? 7.189 10.188 -0.243 1.00 94.75 100 THR A CA 1
ATOM 803 C C . THR A 1 100 ? 8.297 10.435 -1.251 1.00 94.75 100 THR A C 1
ATOM 805 O O . THR A 1 100 ? 8.097 10.395 -2.462 1.00 94.75 100 THR A O 1
ATOM 808 N N . TYR A 1 101 ? 9.475 10.695 -0.710 1.00 92.56 101 TYR A N 1
ATOM 809 C CA . TYR A 1 101 ? 10.729 10.878 -1.409 1.00 92.56 101 TYR A CA 1
ATOM 810 C C . TYR A 1 101 ? 11.723 9.818 -0.927 1.00 92.56 101 TYR A C 1
ATOM 812 O O . TYR A 1 101 ? 11.845 9.605 0.284 1.00 92.56 101 TYR A O 1
ATOM 820 N N . ASP A 1 102 ? 12.414 9.153 -1.853 1.00 90.50 102 ASP A N 1
ATOM 821 C CA . ASP A 1 102 ? 13.482 8.194 -1.539 1.00 90.50 102 ASP A CA 1
ATOM 822 C C . ASP A 1 102 ? 14.732 8.905 -1.004 1.00 90.50 102 ASP A C 1
ATOM 824 O O . ASP A 1 102 ? 15.276 9.793 -1.648 1.00 90.50 102 ASP A O 1
ATOM 828 N N . ILE A 1 103 ? 15.192 8.509 0.184 1.00 89.94 103 ILE A N 1
ATOM 829 C CA . ILE A 1 103 ? 16.300 9.162 0.892 1.00 89.94 103 ILE A CA 1
ATOM 830 C C . ILE A 1 103 ? 17.663 8.853 0.248 1.00 89.94 103 ILE A C 1
ATOM 832 O O . ILE A 1 103 ? 18.589 9.651 0.392 1.00 89.94 103 ILE A O 1
ATOM 836 N N . TYR A 1 104 ? 17.808 7.718 -0.444 1.00 83.81 104 TYR A N 1
ATOM 837 C CA . TYR A 1 104 ? 19.106 7.213 -0.902 1.00 83.81 104 TYR A CA 1
ATOM 838 C C . TYR A 1 104 ? 19.282 7.214 -2.416 1.00 83.81 104 TYR A C 1
ATOM 840 O O . TYR A 1 104 ? 20.395 7.441 -2.895 1.00 83.81 104 TYR A O 1
ATOM 848 N N . THR A 1 105 ? 18.230 6.914 -3.176 1.00 70.06 105 THR A N 1
ATOM 849 C CA . THR A 1 105 ? 18.326 6.858 -4.639 1.00 70.06 105 THR A CA 1
ATOM 850 C C . THR A 1 105 ? 17.958 8.200 -5.270 1.00 70.06 105 THR A C 1
ATOM 852 O O . THR A 1 105 ? 17.390 9.067 -4.609 1.00 70.06 105 THR A O 1
ATOM 855 N N . GLN A 1 106 ? 18.368 8.412 -6.531 1.00 64.81 106 GLN A N 1
ATOM 856 C CA . GLN A 1 106 ? 18.094 9.641 -7.287 1.00 64.81 106 GLN A CA 1
ATOM 857 C C . GLN A 1 106 ? 16.662 10.131 -7.055 1.00 64.81 106 GLN A C 1
ATOM 859 O O . GLN A 1 106 ? 15.756 9.302 -6.980 1.00 64.81 106 GLN A O 1
ATOM 864 N N . PRO A 1 107 ? 16.451 11.453 -6.981 1.00 62.97 107 PRO A N 1
ATOM 865 C CA . PRO A 1 107 ? 15.233 12.019 -6.437 1.00 62.97 107 PRO A CA 1
ATOM 866 C C . PRO A 1 107 ? 13.986 11.429 -7.130 1.00 62.97 107 PRO A C 1
ATOM 868 O O . PRO A 1 107 ? 13.727 11.698 -8.300 1.00 62.97 107 PRO A O 1
ATOM 871 N N . LEU A 1 108 ? 13.250 10.566 -6.421 1.00 79.75 108 LEU A N 1
ATOM 872 C CA . LEU A 1 108 ? 12.058 9.861 -6.902 1.00 79.75 108 LEU A CA 1
ATOM 873 C C . LEU A 1 108 ? 10.896 10.218 -5.980 1.00 79.75 108 LEU A C 1
ATOM 875 O O . LEU A 1 108 ? 10.960 9.969 -4.775 1.00 79.75 108 LEU A O 1
ATOM 879 N N . ILE A 1 109 ? 9.833 10.782 -6.550 1.00 84.69 109 ILE A N 1
ATOM 880 C CA . ILE A 1 109 ? 8.586 11.020 -5.825 1.00 84.69 109 ILE A CA 1
ATOM 881 C C . ILE A 1 109 ? 7.697 9.793 -6.006 1.00 84.69 109 ILE A C 1
ATOM 883 O O . ILE A 1 109 ? 7.309 9.458 -7.125 1.00 84.69 109 ILE A O 1
ATOM 887 N N . ASP A 1 110 ? 7.356 9.146 -4.897 1.00 90.62 110 ASP A N 1
ATOM 888 C CA . ASP A 1 110 ? 6.414 8.034 -4.834 1.00 90.62 110 ASP A CA 1
ATOM 889 C C . ASP A 1 110 ? 5.098 8.507 -4.223 1.00 90.62 110 ASP A C 1
ATOM 891 O O . ASP A 1 110 ? 5.022 8.832 -3.034 1.00 90.62 110 ASP A O 1
ATOM 895 N N . ASN A 1 111 ? 4.064 8.554 -5.059 1.00 92.75 111 ASN A N 1
ATOM 896 C CA . ASN A 1 111 ? 2.709 8.853 -4.636 1.00 92.75 111 ASN A CA 1
ATOM 897 C C . ASN A 1 111 ? 1.892 7.567 -4.600 1.00 92.75 111 ASN A C 1
ATOM 899 O O . ASN A 1 111 ? 1.636 6.956 -5.638 1.00 92.75 111 ASN A O 1
ATOM 903 N N . PHE A 1 112 ? 1.407 7.208 -3.419 1.00 94.69 112 PHE A N 1
ATOM 904 C CA . PHE A 1 112 ? 0.503 6.092 -3.215 1.00 94.69 112 PHE A CA 1
ATOM 905 C C . PHE A 1 112 ? -0.853 6.592 -2.729 1.00 94.69 112 PHE A C 1
ATOM 907 O O . PHE A 1 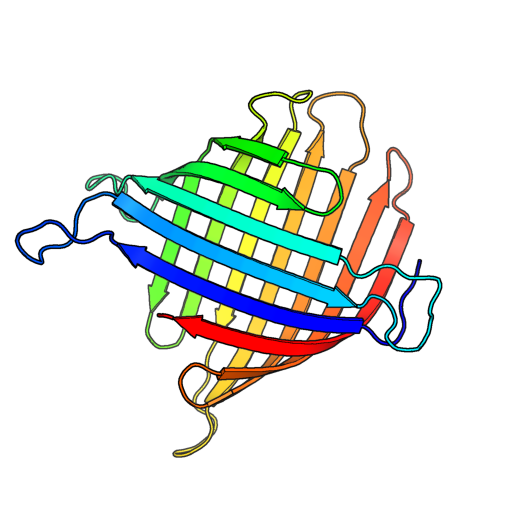112 ? -0.958 7.292 -1.727 1.00 94.69 112 PHE A O 1
ATOM 914 N N . LEU A 1 113 ? -1.910 6.193 -3.423 1.00 96.31 113 LEU A N 1
ATOM 915 C CA . LEU A 1 113 ? -3.289 6.431 -3.033 1.00 96.31 113 LEU A CA 1
ATOM 916 C C . LEU A 1 113 ? -4.009 5.095 -2.939 1.00 96.31 113 LEU A C 1
ATOM 918 O O . LEU A 1 113 ? -3.908 4.250 -3.827 1.00 96.31 113 LEU A O 1
ATOM 922 N N . VAL A 1 114 ? -4.803 4.922 -1.890 1.00 96.25 114 VAL A N 1
ATOM 923 C CA . VAL A 1 114 ? -5.809 3.870 -1.827 1.00 96.25 114 VAL A CA 1
ATOM 924 C C . VAL A 1 114 ? -7.107 4.415 -1.261 1.00 96.25 114 VAL A C 1
ATOM 926 O O . VAL A 1 114 ? -7.141 5.041 -0.203 1.00 96.25 114 VAL A O 1
ATOM 929 N N . TYR A 1 115 ? -8.187 4.122 -1.970 1.00 97.75 115 TYR A N 1
ATOM 930 C CA . TYR A 1 115 ? -9.550 4.300 -1.511 1.00 97.75 115 TYR A CA 1
ATOM 931 C C . TYR A 1 115 ? -10.238 2.942 -1.438 1.00 97.75 115 TYR A C 1
ATOM 933 O O . TYR A 1 115 ? -10.158 2.148 -2.377 1.00 97.75 115 TYR A O 1
ATOM 941 N N . ARG A 1 116 ? -10.932 2.677 -0.332 1.00 96.50 116 ARG A N 1
ATOM 942 C CA . ARG A 1 116 ? -11.796 1.511 -0.161 1.00 96.50 116 ARG A CA 1
ATOM 943 C C . ARG A 1 116 ? -13.176 1.921 0.308 1.00 96.50 116 ARG A C 1
ATOM 945 O O . ARG A 1 116 ? -13.317 2.815 1.143 1.00 96.50 116 ARG A O 1
ATOM 952 N N . TRP A 1 117 ? -14.162 1.181 -0.175 1.00 97.44 117 TRP A N 1
ATOM 953 C CA . TRP A 1 117 ? -15.554 1.294 0.217 1.00 97.44 117 TRP A CA 1
ATOM 954 C C . TRP A 1 117 ? -16.128 -0.079 0.567 1.00 97.44 117 TRP A C 1
ATOM 956 O O . TRP A 1 117 ? -15.956 -1.047 -0.180 1.00 97.44 117 TRP A O 1
ATOM 966 N N . PHE A 1 118 ? -16.824 -0.148 1.702 1.00 96.12 118 PHE A N 1
ATOM 967 C CA . PHE A 1 118 ? -17.449 -1.357 2.236 1.00 96.12 118 PHE A CA 1
ATOM 968 C C . PHE A 1 118 ? -18.979 -1.197 2.284 1.00 96.12 118 PHE A C 1
ATOM 970 O O . PHE A 1 118 ? -19.546 -0.951 3.352 1.00 96.12 118 PHE A O 1
ATOM 977 N N . PRO A 1 119 ? -19.685 -1.262 1.140 1.00 96.06 119 PRO A N 1
ATOM 978 C CA . PRO A 1 119 ? -21.136 -1.127 1.131 1.00 96.06 119 PRO A CA 1
ATOM 979 C C . PRO A 1 119 ? -21.815 -2.309 1.827 1.00 96.06 119 PRO A C 1
ATOM 981 O O . PRO A 1 119 ? -21.514 -3.470 1.544 1.00 96.06 119 PRO A O 1
ATOM 984 N N . GLN A 1 120 ? -22.803 -2.023 2.675 1.00 95.81 120 GLN A N 1
ATOM 985 C CA . GLN A 1 120 ? -23.723 -3.051 3.152 1.00 95.81 120 GLN A CA 1
ATOM 986 C C . GLN A 1 120 ? -24.654 -3.436 1.996 1.00 95.81 120 GLN A C 1
ATOM 988 O O . GLN A 1 120 ? -25.469 -2.625 1.568 1.00 95.81 120 GLN A O 1
ATOM 993 N N . VAL A 1 121 ? -24.526 -4.658 1.476 1.00 93.69 121 VAL A N 1
ATOM 994 C CA . VAL A 1 121 ? -25.373 -5.156 0.374 1.00 93.69 121 VAL A CA 1
ATOM 995 C C . VAL A 1 121 ? -26.623 -5.849 0.926 1.00 93.69 121 VAL A C 1
ATOM 997 O O . VAL A 1 121 ? -27.693 -5.782 0.334 1.00 93.69 121 VAL A O 1
ATOM 1000 N N . SER A 1 122 ? -26.500 -6.516 2.076 1.00 93.19 122 SER A N 1
ATOM 1001 C CA . SER A 1 122 ? -27.621 -7.082 2.843 1.00 93.19 122 SER A CA 1
ATOM 1002 C C . SER A 1 122 ? -27.220 -7.261 4.309 1.00 93.19 122 SER A C 1
ATOM 1004 O O . SER A 1 122 ? -26.056 -7.070 4.647 1.00 93.19 122 SER A O 1
ATOM 1006 N N . ASN A 1 123 ? -28.118 -7.728 5.181 1.00 90.00 123 ASN A N 1
ATOM 1007 C CA . ASN A 1 123 ? -27.823 -7.971 6.606 1.00 90.00 123 ASN A CA 1
ATOM 1008 C C . ASN A 1 123 ? -26.661 -8.950 6.867 1.00 90.00 123 ASN A C 1
ATOM 1010 O O . ASN A 1 123 ? -26.136 -8.994 7.974 1.00 90.00 123 ASN A O 1
ATOM 1014 N N . ARG A 1 124 ? -26.261 -9.755 5.874 1.00 89.69 124 ARG A N 1
ATOM 1015 C CA . ARG A 1 124 ? -25.188 -10.759 6.003 1.00 89.69 124 ARG A CA 1
ATOM 1016 C C . ARG A 1 124 ? -24.024 -10.544 5.036 1.00 89.69 124 ARG A C 1
ATOM 1018 O O . ARG A 1 124 ? -23.047 -11.286 5.101 1.00 89.69 124 ARG A O 1
ATOM 1025 N N . LEU A 1 125 ? -24.133 -9.578 4.120 1.00 91.94 125 LEU A N 1
ATOM 1026 C CA . LEU A 1 125 ? -23.180 -9.389 3.031 1.00 91.94 125 LEU A CA 1
ATOM 1027 C C . LEU A 1 125 ? -22.645 -7.960 3.020 1.00 91.94 125 LEU A C 1
ATOM 1029 O O . LEU A 1 125 ? -23.395 -7.011 2.784 1.00 91.94 125 LEU A O 1
ATOM 1033 N N . VAL A 1 126 ? -21.331 -7.844 3.192 1.00 96.56 126 VAL A N 1
ATOM 1034 C CA . VAL A 1 126 ? -20.585 -6.597 3.025 1.00 96.56 126 VAL A CA 1
ATOM 1035 C C . VAL A 1 126 ? -19.812 -6.687 1.713 1.00 96.56 126 VAL A C 1
ATOM 1037 O O . VAL A 1 126 ? -18.998 -7.595 1.515 1.00 96.56 126 VAL A O 1
ATOM 1040 N N . GLY A 1 127 ? -20.109 -5.780 0.789 1.00 97.06 127 GLY A N 1
ATOM 1041 C CA . GLY A 1 127 ? -19.365 -5.633 -0.454 1.00 97.06 127 GLY A CA 1
ATOM 1042 C C . GLY A 1 127 ? -17.995 -5.010 -0.205 1.00 97.06 127 GLY A C 1
ATOM 1043 O O . GLY A 1 127 ? -17.733 -4.424 0.844 1.00 97.06 127 GLY A O 1
ATOM 1044 N N . PHE A 1 128 ? -17.113 -5.140 -1.184 1.00 97.06 128 PHE A N 1
ATOM 1045 C CA . PHE A 1 128 ? -15.791 -4.538 -1.158 1.00 97.06 128 PHE A CA 1
ATOM 1046 C C . PHE A 1 128 ? -15.489 -3.922 -2.514 1.00 97.06 128 PHE A C 1
ATOM 1048 O O . PHE A 1 128 ? -15.519 -4.621 -3.526 1.00 97.06 128 PHE A O 1
ATOM 1055 N N . LEU A 1 129 ? -15.166 -2.634 -2.519 1.00 97.81 129 LEU A N 1
ATOM 1056 C CA . LEU A 1 129 ? -14.630 -1.930 -3.673 1.00 97.81 129 LEU A CA 1
ATOM 1057 C C . LEU A 1 129 ? -13.333 -1.241 -3.261 1.00 97.81 129 LEU A C 1
ATOM 1059 O O . LEU A 1 129 ? -13.271 -0.613 -2.204 1.00 97.81 129 LEU A O 1
ATOM 1063 N N . GLN A 1 130 ? -12.310 -1.326 -4.103 1.00 97.81 130 GLN A N 1
ATOM 1064 C CA . GLN A 1 130 ? -11.056 -0.624 -3.890 1.00 97.81 130 GLN A CA 1
ATOM 1065 C C . GLN A 1 130 ? -10.505 -0.051 -5.187 1.00 97.81 130 GLN A C 1
ATOM 1067 O O . GLN A 1 130 ? -10.490 -0.723 -6.216 1.00 97.81 130 GLN A O 1
ATOM 1072 N N . PHE A 1 131 ? -9.954 1.151 -5.074 1.00 98.19 131 PHE A N 1
ATOM 1073 C CA . PHE A 1 131 ? -9.077 1.765 -6.055 1.00 98.19 131 PHE A CA 1
ATOM 1074 C C . PHE A 1 131 ? -7.712 2.030 -5.406 1.00 98.19 131 PHE A C 1
ATOM 1076 O O . PHE A 1 131 ? -7.644 2.668 -4.357 1.00 98.19 131 PHE A O 1
ATOM 1083 N N . GLU A 1 132 ? -6.631 1.518 -5.993 1.00 96.56 132 GLU A N 1
ATOM 1084 C CA . GLU A 1 132 ? -5.249 1.873 -5.645 1.00 96.56 132 GLU A CA 1
ATOM 1085 C C . GLU A 1 132 ? -4.591 2.577 -6.834 1.00 96.56 132 GLU A C 1
ATOM 1087 O O . GLU A 1 132 ? -4.785 2.173 -7.980 1.00 96.56 132 GLU A O 1
ATOM 1092 N N . MET A 1 133 ? -3.756 3.573 -6.557 1.00 96.00 133 MET A N 1
ATOM 1093 C CA . MET A 1 133 ? -2.887 4.215 -7.535 1.00 96.00 133 MET A CA 1
ATOM 1094 C C . MET A 1 133 ? -1.485 4.366 -6.944 1.00 96.00 133 MET A C 1
ATOM 1096 O O . MET A 1 133 ? -1.336 4.814 -5.812 1.00 96.00 133 MET A O 1
ATOM 1100 N N . VAL A 1 134 ? -0.465 3.988 -7.706 1.00 93.06 134 VAL A N 1
ATOM 1101 C CA . VAL A 1 134 ? 0.951 4.225 -7.402 1.00 93.06 134 VAL A CA 1
ATOM 1102 C C . VAL A 1 134 ? 1.526 5.021 -8.559 1.00 93.06 134 VAL A C 1
ATOM 1104 O O . VAL A 1 134 ? 1.383 4.597 -9.704 1.00 93.06 134 VAL A O 1
ATOM 1107 N N . ASN A 1 135 ? 2.171 6.142 -8.278 1.00 91.62 135 ASN A N 1
ATOM 1108 C CA . ASN A 1 135 ? 2.854 6.950 -9.276 1.00 91.62 135 ASN A CA 1
ATOM 1109 C C . ASN A 1 135 ? 4.286 7.228 -8.814 1.00 91.62 135 ASN A C 1
ATOM 1111 O O . ASN A 1 135 ? 4.487 7.988 -7.866 1.00 91.62 135 ASN A O 1
ATOM 1115 N N . LEU A 1 136 ? 5.253 6.605 -9.487 1.00 89.75 136 LEU A N 1
ATOM 1116 C CA . LEU A 1 136 ? 6.682 6.818 -9.284 1.00 89.75 136 LEU A CA 1
ATOM 1117 C C . LEU A 1 136 ? 7.174 7.770 -10.373 1.00 89.75 136 LEU A C 1
ATOM 1119 O O . LEU A 1 136 ? 7.240 7.394 -11.549 1.00 89.75 136 LEU A O 1
ATOM 1123 N N . VAL A 1 137 ? 7.504 8.995 -9.968 1.00 86.06 137 VAL A N 1
ATOM 1124 C CA . VAL A 1 137 ? 7.967 10.064 -10.856 1.00 86.06 137 VAL A CA 1
ATOM 1125 C C . VAL A 1 137 ? 9.434 10.366 -10.545 1.00 86.06 137 VAL A C 1
ATOM 1127 O O . VAL A 1 137 ? 9.731 10.865 -9.455 1.00 86.06 137 VAL A O 1
ATOM 1130 N N . PRO A 1 138 ? 10.368 10.074 -11.465 1.00 84.56 138 PRO A N 1
ATOM 1131 C CA . PRO A 1 138 ? 11.747 10.521 -11.333 1.00 84.56 138 PRO A CA 1
ATOM 1132 C C . PRO A 1 138 ? 11.805 12.044 -11.493 1.00 84.56 138 PRO A C 1
ATOM 1134 O O . PRO A 1 138 ? 11.195 12.604 -12.398 1.00 84.56 138 PRO A O 1
ATOM 1137 N N . ILE A 1 139 ? 12.549 12.720 -10.620 1.00 78.81 139 ILE A N 1
ATOM 1138 C CA . ILE A 1 139 ? 12.742 14.180 -10.670 1.00 78.81 139 ILE A CA 1
ATOM 1139 C C . ILE A 1 139 ? 13.697 14.574 -11.811 1.00 78.81 139 ILE A C 1
ATOM 1141 O O . ILE A 1 139 ? 13.602 15.681 -12.332 1.00 78.81 139 ILE A O 1
ATOM 1145 N N . ASN A 1 140 ? 14.572 13.657 -12.239 1.00 77.06 140 ASN A N 1
ATOM 1146 C CA . ASN A 1 140 ? 15.494 13.854 -13.360 1.00 77.06 140 ASN A CA 1
ATOM 1147 C C . ASN A 1 140 ? 15.124 12.940 -14.545 1.00 77.06 140 ASN A C 1
ATOM 1149 O O . ASN A 1 140 ? 13.986 12.909 -15.007 1.00 77.06 140 ASN A O 1
ATOM 1153 N N . THR A 1 141 ? 16.093 12.180 -15.056 1.00 69.00 141 THR A N 1
ATOM 1154 C CA . THR A 1 141 ? 15.901 11.175 -16.096 1.00 69.00 141 THR A CA 1
ATOM 1155 C C . THR A 1 141 ? 15.576 9.832 -15.458 1.00 69.00 141 THR A C 1
ATOM 1157 O O . THR A 1 141 ? 16.312 9.326 -14.616 1.00 69.00 141 THR A O 1
ATOM 1160 N N . GLY A 1 142 ? 14.467 9.223 -15.861 1.00 75.75 142 GLY A N 1
ATOM 1161 C CA . GLY A 1 142 ? 14.105 7.907 -15.361 1.00 75.75 142 GLY A CA 1
ATOM 1162 C C . GLY A 1 142 ? 12.833 7.366 -15.986 1.00 75.75 142 GLY A C 1
ATOM 1163 O O . GLY A 1 142 ? 12.195 7.999 -16.827 1.00 75.75 142 GLY A O 1
ATOM 1164 N N . VAL A 1 143 ? 12.475 6.164 -15.559 1.00 82.19 143 VAL A N 1
ATOM 1165 C CA . VAL A 1 143 ? 11.255 5.489 -15.985 1.00 82.19 143 VAL A CA 1
ATOM 1166 C C . VAL A 1 143 ? 10.107 5.952 -15.095 1.00 82.19 143 VAL A C 1
ATOM 1168 O O . VAL A 1 143 ? 10.151 5.764 -13.882 1.00 82.19 143 VAL A O 1
ATOM 1171 N N . ASN A 1 144 ? 9.071 6.529 -15.699 1.00 85.06 144 ASN A N 1
ATOM 1172 C CA . ASN A 1 144 ? 7.812 6.781 -15.013 1.00 85.06 144 ASN A CA 1
ATOM 1173 C C . ASN A 1 144 ? 7.069 5.458 -14.853 1.00 85.06 144 ASN A C 1
ATOM 1175 O O . ASN A 1 144 ? 6.979 4.672 -15.804 1.00 85.06 144 ASN A O 1
ATOM 1179 N N . ILE A 1 145 ? 6.522 5.227 -13.662 1.00 88.62 145 ILE A N 1
ATOM 1180 C CA . ILE A 1 145 ? 5.706 4.048 -13.377 1.00 88.62 145 ILE A CA 1
ATOM 1181 C C . ILE A 1 145 ? 4.384 4.515 -12.788 1.00 88.62 145 ILE A C 1
ATOM 1183 O O . ILE A 1 145 ? 4.342 5.021 -11.670 1.00 88.62 145 ILE A O 1
ATOM 1187 N N . LEU A 1 146 ? 3.299 4.273 -13.515 1.00 91.38 146 LEU A N 1
ATOM 1188 C CA . LEU A 1 146 ? 1.939 4.431 -13.017 1.00 91.38 146 LEU A CA 1
ATOM 1189 C C . LEU A 1 146 ? 1.321 3.043 -12.878 1.00 91.38 146 LEU A C 1
ATOM 1191 O O . LEU A 1 146 ? 1.247 2.295 -13.848 1.00 91.38 146 LEU A O 1
ATOM 1195 N N . LYS A 1 147 ? 0.861 2.686 -11.684 1.00 92.25 147 LYS A N 1
ATOM 1196 C CA . LYS A 1 147 ? 0.079 1.470 -11.447 1.00 92.25 147 LYS A CA 1
ATOM 1197 C C . LYS A 1 147 ? -1.288 1.870 -10.932 1.00 92.25 147 LYS A C 1
ATOM 1199 O O . LYS A 1 147 ? -1.382 2.628 -9.974 1.00 92.25 147 LYS A O 1
ATOM 1204 N N . GLN A 1 148 ? -2.338 1.341 -11.531 1.00 95.25 148 GLN A N 1
ATOM 1205 C CA . GLN A 1 148 ? -3.706 1.475 -11.058 1.00 95.25 148 GLN A CA 1
ATOM 1206 C C . GLN A 1 148 ? -4.252 0.088 -10.777 1.00 95.25 148 GLN A C 1
ATOM 1208 O O . GLN A 1 148 ? -4.052 -0.830 -11.569 1.00 95.25 148 GLN A O 1
ATOM 1213 N N . ARG A 1 149 ? -4.935 -0.073 -9.649 1.00 94.69 149 ARG A N 1
ATOM 1214 C CA . ARG A 1 149 ? -5.573 -1.336 -9.298 1.00 94.69 149 ARG A CA 1
ATOM 1215 C C . ARG A 1 149 ? -7.013 -1.108 -8.909 1.00 94.69 149 ARG A C 1
ATOM 1217 O O . ARG A 1 149 ? -7.299 -0.303 -8.027 1.00 94.69 149 ARG A O 1
ATOM 1224 N N . LEU A 1 150 ? -7.905 -1.861 -9.527 1.00 97.31 150 LEU A N 1
ATOM 1225 C CA . LEU A 1 150 ? -9.309 -1.929 -9.154 1.00 97.31 150 LEU A CA 1
ATOM 1226 C C . LEU A 1 150 ? -9.568 -3.288 -8.524 1.00 97.31 150 LEU A C 1
ATOM 1228 O O . LEU A 1 150 ? -9.129 -4.306 -9.046 1.00 97.31 150 LEU A O 1
ATOM 1232 N N . LYS A 1 151 ? -10.269 -3.324 -7.394 1.00 96.94 151 LYS A N 1
ATOM 1233 C CA . LYS A 1 151 ? -10.700 -4.583 -6.783 1.00 96.94 151 LYS A CA 1
ATOM 1234 C C . LYS A 1 151 ? -12.174 -4.525 -6.444 1.00 96.94 151 LYS A C 1
ATOM 1236 O O . LYS A 1 151 ? -12.644 -3.534 -5.890 1.00 96.94 151 LYS A O 1
ATOM 1241 N N . LEU A 1 152 ? -12.871 -5.612 -6.739 1.00 97.81 152 LEU A N 1
ATOM 1242 C CA . LEU A 1 152 ? -14.278 -5.813 -6.434 1.00 97.81 152 LEU A CA 1
ATOM 1243 C C . LEU A 1 152 ? -14.444 -7.174 -5.764 1.00 97.81 152 LEU A C 1
ATOM 1245 O O . LEU A 1 152 ? -13.952 -8.189 -6.254 1.00 97.81 152 LEU A O 1
ATOM 1249 N N . GLY A 1 153 ? -15.150 -7.213 -4.643 1.00 97.38 153 GLY A N 1
ATOM 1250 C CA . GLY A 1 153 ? -15.279 -8.446 -3.888 1.00 97.38 153 GLY A CA 1
ATOM 1251 C C . GLY A 1 153 ? -16.228 -8.362 -2.709 1.00 97.38 153 GLY A C 1
ATOM 1252 O O . GLY A 1 153 ? -17.188 -7.589 -2.691 1.00 97.38 153 GLY A O 1
ATOM 1253 N N . ARG A 1 154 ? -15.947 -9.195 -1.712 1.00 97.12 154 ARG A N 1
ATOM 1254 C CA . ARG A 1 154 ? -16.716 -9.312 -0.472 1.00 97.12 154 ARG A CA 1
ATOM 1255 C C . ARG A 1 154 ? -15.789 -9.165 0.727 1.00 97.12 154 ARG A C 1
ATOM 1257 O O . ARG A 1 154 ? -14.634 -9.582 0.666 1.00 97.12 154 ARG A O 1
ATOM 1264 N N . LYS A 1 155 ? -16.320 -8.622 1.821 1.00 95.69 155 LYS A N 1
ATOM 1265 C CA . LYS A 1 155 ? -15.683 -8.608 3.142 1.00 95.69 155 LYS A CA 1
ATOM 1266 C C . LYS A 1 155 ? -16.450 -9.536 4.086 1.00 95.69 155 LYS A C 1
ATOM 1268 O O . LYS A 1 155 ? -17.678 -9.494 4.144 1.00 95.69 155 LYS A O 1
ATOM 1273 N N . LYS A 1 156 ? -15.727 -10.371 4.833 1.00 94.38 156 LYS A N 1
ATOM 1274 C CA . LYS A 1 156 ? -16.267 -11.222 5.902 1.00 94.38 156 LYS A CA 1
ATOM 1275 C C . LYS A 1 156 ? -15.323 -11.159 7.102 1.00 94.38 156 LYS A C 1
ATOM 1277 O O . LYS A 1 156 ? -14.261 -11.774 7.080 1.00 94.38 156 LYS A O 1
ATOM 1282 N N . GLY A 1 157 ? -15.714 -10.410 8.134 1.00 91.69 157 GLY A N 1
ATOM 1283 C CA . GLY A 1 157 ? -14.812 -10.069 9.237 1.00 91.69 157 GLY A CA 1
ATOM 1284 C C . GLY A 1 157 ? -13.576 -9.337 8.710 1.00 91.69 157 GLY A C 1
ATOM 1285 O O . GLY A 1 157 ? -13.693 -8.370 7.949 1.00 91.69 157 GLY A O 1
ATOM 1286 N N . ASP A 1 158 ? -12.403 -9.854 9.048 1.00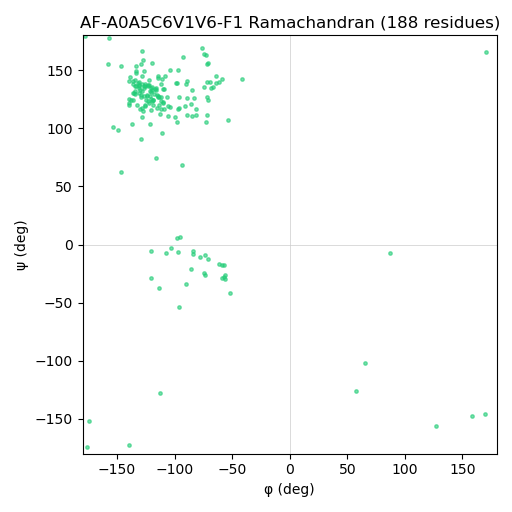 93.31 158 ASP A N 1
ATOM 1287 C CA . ASP A 1 158 ? -11.102 -9.299 8.657 1.00 93.31 158 ASP A CA 1
ATOM 1288 C C . ASP A 1 158 ? -10.632 -9.744 7.268 1.00 93.31 158 ASP A C 1
ATOM 1290 O O . ASP A 1 158 ? -9.677 -9.196 6.719 1.00 93.31 158 ASP A O 1
ATOM 1294 N N . TRP A 1 159 ? -11.344 -10.693 6.656 1.00 95.75 159 TRP A N 1
ATOM 1295 C CA . TRP A 1 159 ? -11.041 -11.201 5.325 1.00 95.75 159 TRP A CA 1
ATOM 1296 C C . TRP 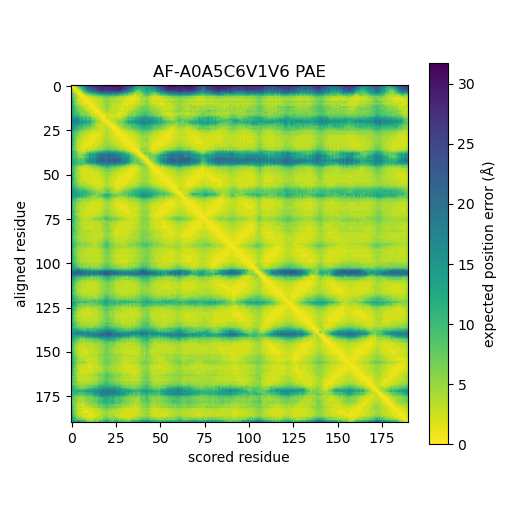A 1 159 ? -11.741 -10.405 4.227 1.00 95.75 159 TRP A C 1
ATOM 1298 O O . TRP A 1 159 ? -12.922 -10.061 4.333 1.00 95.75 159 TRP A O 1
ATOM 1308 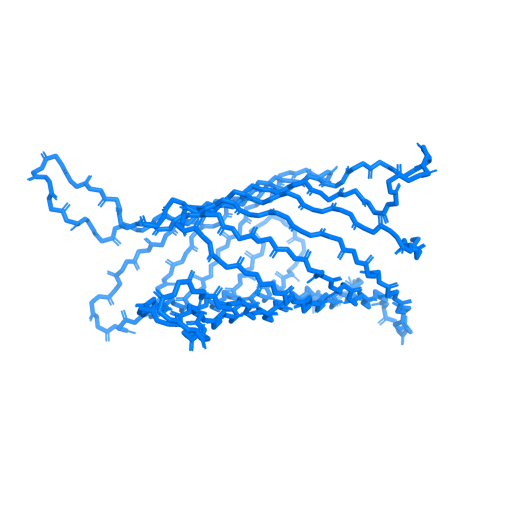N N . GLN A 1 160 ? -11.027 -10.185 3.128 1.00 96.06 160 GLN A N 1
ATOM 1309 C CA . GLN A 1 160 ? -11.532 -9.615 1.883 1.00 96.06 160 GLN A CA 1
ATOM 1310 C C . GLN A 1 160 ? -11.063 -10.477 0.718 1.00 96.06 160 GLN A C 1
ATOM 1312 O O . GLN A 1 160 ? -9.917 -10.918 0.699 1.00 96.06 160 GLN A O 1
ATOM 1317 N N . TYR A 1 161 ? -11.923 -10.718 -0.260 1.00 97.31 161 TYR A N 1
ATOM 1318 C CA . TYR A 1 161 ? -11.559 -11.520 -1.425 1.00 97.31 161 TYR A CA 1
ATOM 1319 C C . TYR A 1 161 ? -12.460 -11.214 -2.614 1.00 97.31 161 TYR A C 1
ATOM 1321 O O . TYR A 1 161 ? -13.600 -10.766 -2.448 1.00 97.31 161 TYR A O 1
ATOM 1329 N N . GLY A 1 162 ? -11.956 -11.469 -3.817 1.00 96.31 162 GLY A N 1
ATOM 1330 C CA . GLY A 1 162 ? -12.698 -11.257 -5.053 1.00 96.31 162 GLY A CA 1
ATOM 1331 C C . GLY A 1 162 ? -11.787 -11.105 -6.260 1.00 96.31 162 GLY A C 1
ATOM 1332 O O . GLY A 1 162 ? -10.704 -11.688 -6.313 1.00 96.31 162 GLY A O 1
ATOM 1333 N N . PHE A 1 163 ? -12.238 -10.296 -7.212 1.00 96.00 163 PHE A N 1
ATOM 1334 C CA . PHE A 1 163 ? -11.536 -10.032 -8.457 1.00 96.00 163 PHE A CA 1
ATOM 1335 C C . PHE A 1 163 ? -10.763 -8.721 -8.371 1.00 96.00 163 PHE A C 1
ATOM 1337 O O . PHE A 1 163 ? -11.232 -7.727 -7.811 1.00 96.00 163 PHE A O 1
ATOM 1344 N N . GLY A 1 164 ? -9.554 -8.742 -8.910 1.00 94.06 164 GLY A N 1
ATOM 1345 C CA . GLY A 1 164 ? -8.673 -7.600 -9.047 1.00 94.06 164 GLY A CA 1
ATOM 1346 C C . GLY A 1 164 ? -8.353 -7.348 -10.510 1.00 94.06 164 GLY A C 1
ATOM 1347 O O . GLY A 1 164 ? -8.416 -8.249 -11.345 1.00 94.06 164 GLY A O 1
ATOM 1348 N N . LEU A 1 165 ? -7.997 -6.112 -10.802 1.00 93.12 165 LEU A N 1
ATOM 1349 C CA . LEU A 1 165 ? -7.521 -5.693 -12.096 1.00 93.12 165 LEU A CA 1
ATOM 1350 C C . LEU A 1 165 ? -6.377 -4.710 -11.911 1.00 93.12 165 LEU A C 1
ATOM 1352 O O . LEU A 1 165 ? -6.588 -3.635 -11.353 1.00 93.12 165 LEU A O 1
ATOM 1356 N N . ASP A 1 166 ? -5.214 -5.060 -12.444 1.00 91.56 166 ASP A N 1
ATOM 1357 C CA . ASP A 1 166 ? -4.016 -4.236 -12.378 1.00 91.56 166 ASP A CA 1
ATOM 1358 C C . ASP A 1 166 ? -3.689 -3.680 -13.767 1.00 91.56 166 ASP A C 1
ATOM 1360 O O . ASP A 1 166 ? -3.462 -4.429 -14.716 1.00 91.56 166 ASP A O 1
ATOM 1364 N N . HIS A 1 167 ? -3.634 -2.357 -13.880 1.00 92.19 167 HIS A N 1
ATOM 1365 C CA . HIS A 1 167 ? -3.186 -1.648 -15.070 1.00 92.19 167 HIS A CA 1
ATOM 1366 C C . HIS A 1 167 ? -1.866 -0.946 -14.755 1.00 92.19 167 HIS A C 1
ATOM 1368 O O . HIS A 1 167 ? -1.813 -0.079 -13.884 1.00 92.19 167 HIS A O 1
ATOM 1374 N N . ASN A 1 168 ? -0.790 -1.326 -15.439 1.00 90.25 168 ASN A N 1
ATOM 1375 C CA . ASN A 1 168 ? 0.527 -0.724 -15.245 1.00 90.25 168 ASN A CA 1
ATOM 1376 C C . ASN A 1 168 ? 0.971 -0.015 -16.517 1.00 90.25 168 ASN A C 1
ATOM 1378 O O . ASN A 1 168 ? 0.935 -0.624 -17.582 1.00 90.25 168 ASN A O 1
ATOM 1382 N N . TRP A 1 169 ? 1.463 1.211 -16.385 1.00 90.38 169 TRP A N 1
ATOM 1383 C CA . TRP A 1 169 ? 2.163 1.958 -17.420 1.00 90.38 169 TRP A CA 1
ATOM 1384 C C . TRP A 1 169 ? 3.602 2.188 -16.992 1.00 90.38 169 TRP A C 1
ATOM 1386 O O . TRP A 1 169 ? 3.854 2.665 -15.886 1.00 90.38 169 TRP A O 1
ATOM 1396 N N . ILE A 1 170 ? 4.540 1.853 -17.870 1.00 88.81 170 ILE A N 1
ATOM 1397 C CA . ILE A 1 170 ? 5.973 1.985 -17.617 1.00 88.81 170 ILE A CA 1
ATOM 1398 C C . ILE A 1 170 ? 6.617 2.614 -18.849 1.00 88.81 170 ILE A C 1
ATOM 1400 O O . ILE A 1 170 ? 6.393 2.151 -19.969 1.00 88.81 170 ILE A O 1
ATOM 1404 N N . GLY A 1 171 ? 7.418 3.662 -18.670 1.00 84.31 171 GLY A N 1
ATOM 1405 C CA . GLY A 1 171 ? 8.179 4.235 -19.780 1.00 84.31 171 GLY A CA 1
ATOM 1406 C C . GLY A 1 171 ? 8.864 5.562 -19.477 1.00 84.31 171 GLY A C 1
ATOM 1407 O O . GLY A 1 171 ? 8.568 6.227 -18.489 1.00 84.31 171 GLY A O 1
ATOM 1408 N N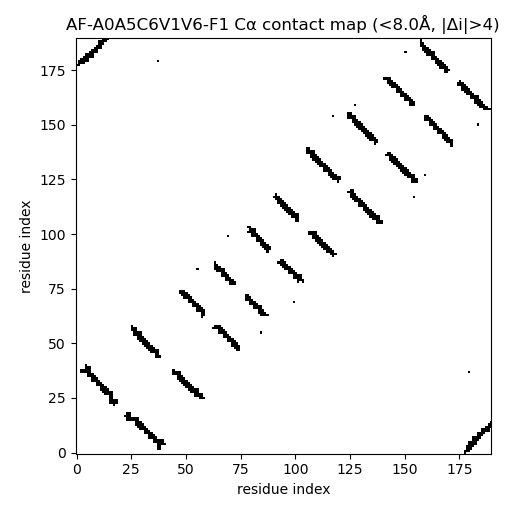 . VAL A 1 172 ? 9.790 5.945 -20.356 1.00 80.81 172 VAL A N 1
ATOM 1409 C CA . VAL A 1 172 ? 10.505 7.234 -20.294 1.00 80.81 172 VAL A CA 1
ATOM 1410 C C . VAL A 1 172 ? 9.829 8.259 -21.212 1.00 80.81 172 VAL A C 1
ATOM 1412 O O . VAL A 1 172 ? 9.428 9.322 -20.759 1.00 80.81 172 VAL A O 1
ATOM 1415 N N . THR A 1 173 ? 9.644 7.916 -22.492 1.00 76.19 173 THR A N 1
ATOM 1416 C CA . THR A 1 173 ? 9.027 8.782 -23.523 1.00 76.19 173 THR A CA 1
ATOM 1417 C C . THR A 1 173 ? 7.767 8.184 -24.151 1.00 76.19 173 THR A C 1
ATOM 1419 O O . THR A 1 173 ? 6.874 8.915 -24.568 1.00 76.19 173 THR A O 1
ATOM 1422 N N . LYS A 1 174 ? 7.668 6.849 -24.203 1.00 80.12 174 LYS A N 1
ATOM 1423 C CA . LYS A 1 174 ? 6.468 6.101 -24.597 1.00 80.12 174 LYS A CA 1
ATOM 1424 C C . LYS A 1 174 ? 6.086 5.165 -23.461 1.00 80.12 174 LYS A C 1
ATOM 1426 O O . LYS A 1 174 ? 6.910 4.359 -23.036 1.00 80.12 174 LYS A O 1
ATOM 1431 N N . LEU A 1 175 ? 4.853 5.282 -22.977 1.00 81.06 175 LEU A N 1
ATOM 1432 C CA . LEU A 1 175 ? 4.327 4.422 -21.923 1.00 81.06 175 LEU A CA 1
ATOM 1433 C C . LEU A 1 175 ? 3.857 3.102 -22.533 1.00 81.06 175 LEU A C 1
ATOM 1435 O O . LEU A 1 175 ? 2.930 3.083 -23.341 1.00 81.06 175 LEU A O 1
ATOM 1439 N N . GLN A 1 176 ? 4.489 2.000 -22.140 1.00 87.00 176 GLN A N 1
ATOM 1440 C CA . GLN A 1 176 ? 3.955 0.667 -22.392 1.00 87.00 176 GLN A CA 1
ATOM 1441 C C . GLN A 1 176 ? 2.936 0.346 -21.310 1.00 87.00 176 GLN A C 1
ATOM 1443 O O . GLN A 1 176 ? 3.254 0.446 -20.124 1.00 87.00 176 GLN A O 1
ATOM 1448 N N . SER A 1 177 ? 1.725 -0.031 -21.713 1.00 89.88 177 SER A N 1
ATOM 1449 C CA . SER A 1 177 ? 0.687 -0.477 -20.793 1.00 89.88 177 SER A CA 1
ATOM 1450 C C . SER A 1 177 ? 0.629 -2.001 -20.705 1.00 89.88 177 SER A C 1
ATOM 1452 O O . SER A 1 177 ? 0.927 -2.723 -21.656 1.00 89.88 177 SER A O 1
ATOM 1454 N N . SER A 1 178 ? 0.227 -2.503 -19.545 1.00 85.75 178 SER A N 1
ATOM 1455 C CA . SER A 1 178 ? -0.117 -3.907 -19.328 1.00 85.75 178 SER A CA 1
ATOM 1456 C C . SER A 1 178 ? -1.360 -3.994 -18.460 1.00 85.75 178 SER A C 1
ATOM 1458 O O . SER A 1 178 ? -1.552 -3.167 -17.568 1.00 85.75 178 SER A O 1
ATOM 1460 N N . PHE A 1 179 ? -2.196 -4.987 -18.735 1.00 86.94 179 PHE A N 1
ATOM 1461 C CA . PHE A 1 179 ? -3.498 -5.153 -18.109 1.00 86.94 179 PHE A CA 1
ATOM 1462 C C . PHE A 1 179 ? -3.631 -6.585 -17.609 1.00 86.94 179 PHE A C 1
ATOM 1464 O O . PHE A 1 179 ? -3.601 -7.520 -18.407 1.00 86.94 179 PHE A O 1
ATOM 1471 N N . ASN A 1 180 ? -3.751 -6.739 -16.294 1.00 86.69 180 ASN A N 1
ATOM 1472 C CA . ASN A 1 180 ? -3.619 -8.021 -15.620 1.00 86.69 180 ASN A CA 1
ATOM 1473 C C . ASN A 1 180 ? -4.823 -8.245 -14.687 1.00 86.69 180 ASN A C 1
ATOM 1475 O O . ASN A 1 180 ? -4.797 -7.797 -13.533 1.00 86.69 180 ASN A O 1
ATOM 1479 N N . PRO A 1 181 ? -5.908 -8.879 -15.170 1.00 90.62 181 PRO A N 1
ATOM 1480 C CA . PRO A 1 181 ? -7.010 -9.299 -14.315 1.00 90.62 181 PRO A CA 1
ATOM 1481 C C . PRO A 1 181 ? -6.584 -10.478 -13.433 1.00 90.62 181 PRO A C 1
ATOM 1483 O O . PRO A 1 181 ? -5.652 -11.220 -13.750 1.00 90.62 181 PRO A O 1
ATOM 1486 N N . GLY A 1 182 ? -7.264 -10.654 -12.304 1.00 91.56 182 GLY A N 1
ATOM 1487 C CA . GLY A 1 182 ? -6.862 -11.668 -11.348 1.00 91.56 182 GLY A CA 1
ATOM 1488 C C . GLY A 1 182 ? -7.763 -11.830 -10.139 1.00 91.56 182 GLY A C 1
ATOM 1489 O O . GLY A 1 182 ? -8.812 -11.198 -10.014 1.00 91.56 182 GLY A O 1
ATOM 1490 N N . LEU A 1 183 ? -7.317 -12.678 -9.219 1.00 93.56 183 LEU A N 1
ATOM 1491 C CA . LEU A 1 183 ? -7.936 -12.888 -7.917 1.00 93.56 183 LEU A CA 1
ATOM 1492 C C . LEU A 1 183 ? -7.129 -12.192 -6.823 1.00 93.56 183 LEU A C 1
ATOM 1494 O O . LEU A 1 183 ? -5.906 -12.049 -6.898 1.00 93.56 183 LEU A O 1
ATOM 1498 N N . PHE A 1 184 ? -7.816 -11.774 -5.766 1.00 95.06 184 PHE A N 1
ATOM 1499 C CA . PHE A 1 184 ? -7.151 -1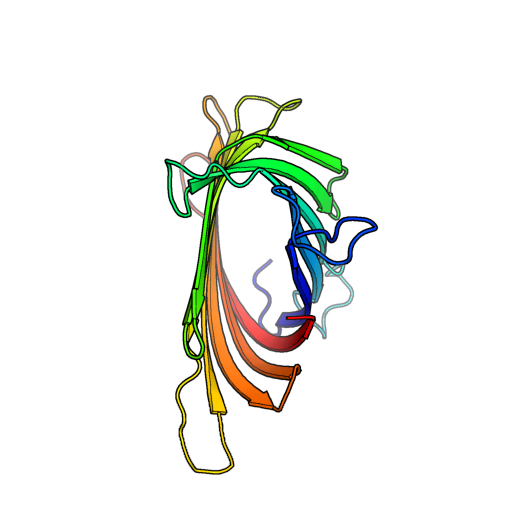1.304 -4.560 1.00 95.06 184 PHE A CA 1
ATOM 1500 C C . PHE A 1 184 ? -7.764 -11.914 -3.309 1.00 95.06 184 PHE A C 1
ATOM 1502 O O . PHE A 1 184 ? -8.971 -12.152 -3.231 1.00 95.06 184 PHE A O 1
ATOM 1509 N N . VAL A 1 185 ? -6.911 -12.075 -2.306 1.00 96.50 185 VAL A N 1
ATOM 1510 C CA . VAL A 1 185 ? -7.285 -12.337 -0.923 1.00 96.50 185 VAL A CA 1
ATOM 1511 C C . VAL A 1 185 ? -6.509 -11.361 -0.045 1.00 96.50 185 VAL A C 1
ATOM 1513 O O . VAL A 1 185 ? -5.322 -11.121 -0.260 1.00 96.50 185 VAL A O 1
ATOM 1516 N N . ARG A 1 186 ? -7.178 -10.765 0.938 1.00 95.69 186 ARG A N 1
ATOM 1517 C CA . ARG A 1 186 ? -6.556 -9.905 1.937 1.00 95.69 186 ARG A CA 1
ATOM 1518 C C . ARG A 1 186 ? -7.054 -10.235 3.333 1.00 95.69 186 ARG A C 1
ATOM 1520 O O . ARG A 1 186 ? -8.247 -10.467 3.522 1.00 95.69 186 ARG A O 1
ATOM 1527 N N . TYR A 1 187 ? -6.141 -10.170 4.292 1.00 95.31 187 TYR A N 1
ATOM 1528 C CA . TYR A 1 187 ? -6.446 -10.137 5.714 1.00 95.31 187 TYR A CA 1
ATOM 1529 C C . TYR A 1 187 ? -6.086 -8.774 6.314 1.00 95.31 187 TYR A C 1
ATOM 1531 O O . TYR A 1 187 ? -5.028 -8.221 6.001 1.00 95.31 187 TYR A O 1
ATOM 1539 N N . GLU A 1 188 ? -6.941 -8.229 7.179 1.00 91.31 188 GLU A N 1
ATOM 1540 C CA . GLU A 1 188 ? -6.705 -6.938 7.830 1.00 91.31 188 GLU A CA 1
ATOM 1541 C C . GLU A 1 188 ? -6.774 -7.012 9.350 1.00 91.31 188 GLU A C 1
ATOM 1543 O O . GLU A 1 188 ? -7.792 -7.371 9.924 1.00 91.31 188 GLU A O 1
ATOM 1548 N N . PHE A 1 189 ? -5.706 -6.569 10.004 1.00 84.31 189 PHE A N 1
ATOM 1549 C CA . PHE A 1 189 ? -5.651 -6.355 11.445 1.00 84.31 189 PHE A CA 1
ATOM 1550 C C . PHE A 1 189 ? -6.001 -4.889 11.760 1.00 84.31 189 PHE A C 1
ATOM 1552 O O . PHE A 1 189 ? -5.121 -4.101 12.128 1.00 84.31 189 PHE A O 1
ATOM 1559 N N . LEU A 1 190 ? -7.263 -4.499 11.549 1.00 70.19 190 LEU A N 1
ATOM 1560 C CA . LEU A 1 190 ? -7.784 -3.162 11.890 1.00 70.19 190 LEU A CA 1
ATOM 1561 C C . LEU A 1 190 ? -8.341 -3.079 13.312 1.00 70.19 190 LEU A C 1
ATOM 1563 O O . LEU A 1 190 ? -8.483 -4.127 13.982 1.00 70.19 190 LEU A O 1
#

Radius of gyration: 17.4 Å; Cα contacts (8 Å, |Δi|>4): 531; chains: 1; bounding box: 47×42×55 Å

Organism: NCBI:txid1294296

Foldseek 3Di:
DFAAAKEKEKEWEWAFDADPVRDGAQKIKIWMWMWMQSHPPDPVTDIKIKIKIKIWGHDPVVHQKTKIWMWMQIPVGIWIWIFIWGWDDDPFKTWIWTWIFTPPDQTKTKIKIKIWGFDCPDPQWTKIWMWIWIWIDGPDQDKTKIKIKIDTFTDDPQKTKDKMKIWIWIGRPDTDIHIYIYIYIYGYPD

pLDDT: mean 89.12, std 9.62, range [44.38, 98.19]

Secondary structure (DSSP, 8-state):
---SBEEEEEEEEEEEEEPTTSPEEEEEEEEEEEEEESBTT-TTSPPEEEEEEEEEE--TTSTTEEEEEEEEEETTEEEEEEEEEEEEE-SSEEEEEEEEEESSSSSEEEEEEEEEE--EEETTEEEEEEEEEEEEEESSS--EEEEEEEEEEEEETTEEEEEEEEEEEEESSSPEEEEEEEEEEEEEE-

Mean predicted aligned error: 5.78 Å

Nearest PDB structures (foldseek):
  2guf-assembly1_A  TM=3.859E-01  e=1.974E-01  Escherichia coli
  4ctd-assembly1_A  TM=4.030E-01  e=1.019E+00  Escherichia coli K-12
  4ctd-assembly1_B  TM=3.971E-01  e=2.101E+00  Escherichia coli K-12
  2y0k-assembly1_A  TM=4.550E-01  e=7.371E+00  Pseudomonas aeruginosa PAO1